Protein AF-A0A7R9Q776-F1 (afdb_monomer)

pLDDT: mean 81.78, std 15.98, range [31.42, 98.19]

Foldseek 3Di:
DDDDDDDDDDDPDDPPPDDPPDVVVVVLVVLLVVLQVDQLVVLVVCCVVDVSSVVNSLQPQEEEEDDCDDDDDSDNPPNDPDDPLVCLQVNLCRYQYYAADFLVNLVSNVSNQNHAYYHYAEVCSVQVPPLVPLLQHQHQEYEYNEYDDPDLPSVQSNLNSHLNHQYYYDEYEDPDLVSLLSNLVSLLSNLNHAEYHYAYEDADDQPSLQVSLLSNLQRNQNHAYYEYAYHYPDQEDAQSSVLSVLSNQNHAEYHYHYEHAYDLCNNVSLLNNQNHQYYHYHHAADDLVNLVCVCNSHLNHAYYEYEYAEDDLSNLVSVLNNQRHAEYEYHHPYPYPDDPVSVVVSCVSNVNHNYYHYDDPDDGDDD

Mean predicted aligned error: 9.52 Å

InterPro domains:
  IPR032675 Leucine-rich repeat domain superfamily [G3DSA:3.80.10.10] (23-367)
  IPR036047 F-box-like domain superfamily [SSF81383] (9-76)

Solvent-accessible surface area (backbone atoms only — not comparable to full-atom values): 19448 Å² total; per-residue (Å²): 140,84,85,81,83,80,81,80,91,79,78,89,75,72,82,80,79,70,61,93,85,36,70,70,51,55,50,52,56,50,46,51,56,58,46,69,78,43,55,61,68,58,39,57,67,38,40,80,76,35,73,65,45,29,51,52,56,64,73,64,46,44,49,46,36,58,57,100,79,81,100,81,67,100,60,50,65,50,76,64,94,58,68,67,53,59,52,30,60,76,42,9,70,45,29,26,26,42,33,58,47,58,52,93,48,58,80,29,59,77,38,27,80,49,35,26,29,44,23,27,44,38,56,61,50,51,52,80,83,40,48,80,57,62,25,68,32,69,27,34,30,40,36,32,66,44,32,81,76,88,67,61,70,62,54,54,51,38,46,72,34,27,56,64,24,28,30,44,33,41,29,34,60,50,87,49,71,67,54,54,51,52,53,30,57,50,53,27,68,24,49,56,23,30,31,44,33,45,33,40,37,41,81,76,76,53,65,70,58,12,54,40,47,27,48,31,23,66,43,21,65,50,29,30,33,42,33,42,35,47,40,62,80,54,76,60,48,82,29,63,43,38,51,23,50,52,48,34,59,56,24,30,32,41,35,42,34,36,73,34,44,54,53,64,70,28,61,58,29,58,47,60,27,50,53,25,30,34,42,35,42,36,34,44,46,58,54,43,72,58,34,60,63,36,33,80,24,30,49,50,27,30,33,41,36,42,32,28,44,49,71,48,71,63,32,44,62,32,56,27,53,32,78,41,31,30,32,42,36,44,35,32,86,41,89,56,90,66,52,74,66,57,52,50,55,31,50,75,57,23,84,61,51,78,41,73,45,58,43,50,88,84,62,86,76,85,135

Secondary structure (DSSP, 8-state):
------------PPP----TT-HHHHHHHHHHHHHHTS-HHHHHHGGGT-HHHHHHHHHS--EEE--SS----SS-----SS-HHHHHHHHTTT--EEEEE-GGGGGGGGG-TT--EEEES-HHHHHHHHHHHHTT---SEEEEEEE----SHHHHHHHHH-TT-SEEEEEEE---HHHHHHHHHHHHH-TT--EEEEEEEESS-SHHHHHHHHHHHHH-TT--EEEEEEEESSSEE-SHHHHGGGG-TT--EEEEEE-SEEPTTTTGGGGG-TT--EEEEEES---GGGSTTHHHH-TT--EEEEEES---HHHHHHHTT-TT--EEEEEESS-----HHHHHHHHHH-TT--EEEEE-TT-----

Structure (mmCIF, N/CA/C/O backbone):
data_AF-A0A7R9Q776-F1
#
_entry.id   AF-A0A7R9Q776-F1
#
loop_
_atom_site.group_PDB
_atom_site.id
_atom_site.type_symbol
_atom_site.label_atom_id
_atom_site.label_alt_id
_atom_site.label_comp_id
_atom_site.label_asym_id
_atom_site.label_entity_id
_atom_site.label_seq_id
_atom_site.pdbx_PDB_ins_code
_atom_site.Cartn_x
_atom_site.Cartn_y
_atom_site.Cartn_z
_atom_site.occupancy
_atom_site.B_iso_or_equiv
_atom_site.auth_seq_id
_atom_site.auth_comp_id
_atom_site.auth_asym_id
_atom_site.auth_atom_id
_atom_site.pdbx_PDB_model_num
ATOM 1 N N . MET A 1 1 ? -51.718 -1.021 56.579 1.00 40.00 1 MET A N 1
ATOM 2 C CA . MET A 1 1 ? -50.485 -1.831 56.457 1.00 40.00 1 MET A CA 1
ATOM 3 C C . MET A 1 1 ? -50.337 -2.275 55.006 1.00 40.00 1 MET A C 1
ATOM 5 O O . MET A 1 1 ? -51.073 -3.152 54.582 1.00 40.00 1 MET A O 1
ATOM 9 N N . ALA A 1 2 ? -49.463 -1.628 54.228 1.00 37.81 2 ALA A N 1
ATOM 10 C CA . ALA A 1 2 ? -49.213 -1.958 52.822 1.00 37.81 2 ALA A CA 1
ATOM 11 C C . ALA A 1 2 ? -47.838 -2.632 52.693 1.00 37.81 2 ALA A C 1
ATOM 13 O O . ALA A 1 2 ? -46.812 -2.024 52.998 1.00 37.81 2 ALA A O 1
ATOM 14 N N . GLN A 1 3 ? -47.821 -3.902 52.289 1.00 45.81 3 GLN A N 1
ATOM 15 C CA . GLN A 1 3 ? -46.605 -4.695 52.111 1.00 45.81 3 GLN A CA 1
ATOM 16 C C . GLN A 1 3 ? -45.953 -4.360 50.759 1.00 45.81 3 GLN A C 1
ATOM 18 O O . GLN A 1 3 ? -46.467 -4.703 49.696 1.00 45.81 3 GLN A O 1
ATOM 23 N N . GLN A 1 4 ? -44.805 -3.681 50.800 1.00 43.34 4 GLN A N 1
ATOM 24 C CA . GLN A 1 4 ? -43.944 -3.451 49.638 1.00 43.34 4 GLN A CA 1
ATOM 25 C C . GLN A 1 4 ? -43.249 -4.753 49.210 1.00 43.34 4 GLN A C 1
ATOM 27 O O . GLN A 1 4 ? -42.372 -5.261 49.911 1.00 43.34 4 GLN A O 1
ATOM 32 N N . MET A 1 5 ? -43.564 -5.253 48.013 1.00 40.41 5 MET A N 1
ATOM 33 C CA . MET A 1 5 ? -42.752 -6.271 47.339 1.00 40.41 5 MET A CA 1
ATOM 34 C C . MET A 1 5 ? -41.478 -5.639 46.760 1.00 40.41 5 MET A C 1
ATOM 36 O O . MET A 1 5 ? -41.488 -5.014 45.699 1.00 40.41 5 MET A O 1
ATOM 40 N N . LYS A 1 6 ? -40.346 -5.843 47.440 1.00 48.44 6 LYS A N 1
ATOM 41 C CA . LYS A 1 6 ? -39.006 -5.576 46.898 1.00 48.44 6 LYS A CA 1
ATOM 42 C C . LYS A 1 6 ? -38.651 -6.637 45.849 1.00 48.44 6 LYS A C 1
ATOM 44 O O . LYS A 1 6 ? -38.274 -7.755 46.192 1.00 48.44 6 LYS A O 1
ATOM 49 N N . ARG A 1 7 ? -38.713 -6.282 44.560 1.00 40.31 7 ARG A N 1
ATOM 50 C CA . ARG A 1 7 ? -38.125 -7.087 43.475 1.00 40.31 7 ARG A CA 1
ATOM 51 C C . ARG A 1 7 ? -36.595 -7.035 43.563 1.00 40.31 7 ARG A C 1
ATOM 53 O O . ARG A 1 7 ? -35.977 -6.038 43.197 1.00 40.31 7 ARG A O 1
ATOM 60 N N . LYS A 1 8 ? -35.982 -8.128 44.028 1.00 47.47 8 LYS A N 1
ATOM 61 C CA . LYS A 1 8 ? -34.540 -8.378 43.897 1.00 47.47 8 LYS A CA 1
ATOM 62 C C . LYS A 1 8 ? -34.199 -8.570 42.413 1.00 47.47 8 LYS A C 1
ATOM 64 O O . LYS A 1 8 ? -34.610 -9.554 41.808 1.00 47.47 8 LYS A O 1
ATOM 69 N N . LYS A 1 9 ? -33.440 -7.639 41.827 1.00 47.50 9 LYS A N 1
ATOM 70 C CA . LYS A 1 9 ? -32.737 -7.855 40.553 1.00 47.50 9 LYS A CA 1
ATOM 71 C C . LYS A 1 9 ? -31.481 -8.672 40.841 1.00 47.50 9 LYS A C 1
ATOM 73 O O . LYS A 1 9 ? -30.498 -8.128 41.336 1.00 47.50 9 LYS A O 1
ATOM 78 N N . THR A 1 10 ? -31.509 -9.960 40.527 1.00 54.59 10 THR A N 1
ATOM 79 C CA . THR A 1 10 ? -30.311 -10.804 40.517 1.00 54.59 10 THR A CA 1
ATOM 80 C C . THR A 1 10 ? -30.156 -11.529 39.191 1.00 54.59 10 THR A C 1
ATOM 82 O O . THR A 1 10 ? -31.120 -12.029 38.620 1.00 54.59 10 THR A O 1
ATOM 85 N N . SER A 1 11 ? -28.885 -11.641 38.812 1.00 43.47 11 SER A N 1
ATOM 86 C CA . SER A 1 11 ? -28.276 -12.481 37.780 1.00 43.47 11 SER A CA 1
ATOM 87 C C . SER A 1 11 ? -27.989 -11.789 36.442 1.00 43.47 11 SER A C 1
ATOM 89 O O . SER A 1 11 ? -28.850 -11.560 35.599 1.00 43.47 11 SER A O 1
ATOM 91 N N . LYS A 1 12 ? -26.697 -11.484 36.255 1.00 49.06 12 LYS A N 1
ATOM 92 C CA . LYS A 1 12 ? -26.063 -11.445 34.937 1.00 49.06 12 LYS A CA 1
ATOM 93 C C . LYS A 1 12 ? -26.234 -12.842 34.331 1.00 49.06 12 LYS A C 1
ATOM 95 O O . LYS A 1 12 ? -25.466 -13.744 34.654 1.00 49.06 12 LYS A O 1
ATOM 100 N N . GLN A 1 13 ? -27.270 -13.033 33.521 1.00 41.28 13 GLN A N 1
ATOM 101 C CA . GLN A 1 13 ? -27.355 -14.190 32.639 1.00 41.28 13 GLN A CA 1
ATOM 102 C C . GLN A 1 13 ? -26.239 -14.067 31.601 1.00 41.28 13 GLN A C 1
ATOM 104 O O . GLN A 1 13 ? -26.135 -13.065 30.894 1.00 41.28 13 GLN A O 1
ATOM 109 N N . TRP A 1 14 ? -25.375 -15.075 31.560 1.00 39.22 14 TRP A N 1
ATOM 110 C CA . TRP A 1 14 ? -24.420 -15.261 30.476 1.00 39.22 14 TRP A CA 1
ATOM 111 C C . TRP A 1 14 ? -25.186 -15.455 29.159 1.00 39.22 14 TRP A C 1
ATOM 113 O O . TRP A 1 14 ? -26.296 -15.995 29.191 1.00 39.22 14 TRP A O 1
ATOM 123 N N . PRO A 1 15 ? -24.639 -15.019 28.010 1.00 49.00 15 PRO A N 1
ATOM 124 C CA . PRO A 1 15 ? -25.305 -15.198 26.727 1.00 49.00 15 PRO A CA 1
ATOM 125 C C . PRO A 1 15 ? -25.554 -16.691 26.500 1.00 49.00 15 PRO A C 1
ATOM 127 O O . PRO A 1 15 ? -24.611 -17.482 26.473 1.00 49.00 15 PRO A O 1
ATOM 130 N N . GLN A 1 16 ? -26.826 -17.079 26.376 1.00 53.12 16 GLN A N 1
ATOM 131 C CA . GLN A 1 16 ? -27.200 -18.421 25.947 1.00 53.12 16 GLN A CA 1
ATOM 132 C C . GLN A 1 16 ? -26.576 -18.657 24.570 1.00 53.12 16 GLN A C 1
ATOM 134 O O . GLN A 1 16 ? -26.951 -18.026 23.583 1.00 53.12 16 GLN A O 1
ATOM 139 N N . ILE A 1 17 ? -25.576 -19.534 24.521 1.00 58.69 17 ILE A N 1
ATOM 140 C CA . ILE A 1 17 ? -25.005 -20.013 23.268 1.00 58.69 17 ILE A CA 1
ATOM 141 C C . ILE A 1 17 ? -26.034 -20.988 22.701 1.00 58.69 17 ILE A C 1
ATOM 143 O O . ILE A 1 17 ? -26.160 -22.112 23.184 1.00 58.69 17 ILE A O 1
ATOM 147 N N . TYR A 1 18 ? -26.820 -20.527 21.730 1.00 61.97 18 TYR A N 1
ATOM 148 C CA . TYR A 1 18 ? -27.792 -21.365 21.038 1.00 61.97 18 TYR A CA 1
ATOM 149 C C . TYR A 1 18 ? -27.096 -22.561 20.376 1.00 61.97 18 TYR A C 1
ATOM 151 O O . TYR A 1 18 ? -25.963 -22.451 19.891 1.00 61.97 18 TYR A O 1
ATOM 159 N N . ALA A 1 19 ? -27.782 -23.707 20.339 1.00 71.06 19 ALA A N 1
ATOM 160 C CA . ALA A 1 19 ? -27.306 -24.878 19.613 1.00 71.06 19 ALA A CA 1
ATOM 161 C C . ALA A 1 19 ? -27.016 -24.504 18.150 1.00 71.06 19 ALA A C 1
ATOM 163 O O . ALA A 1 19 ? -27.732 -23.693 17.551 1.00 71.06 19 ALA A O 1
ATOM 164 N N . LYS A 1 20 ? -25.951 -25.089 17.587 1.00 60.50 20 LYS A N 1
ATOM 165 C CA . LYS A 1 20 ? -25.447 -24.761 16.243 1.00 60.50 20 LYS A CA 1
ATOM 166 C C . LYS A 1 20 ? -26.523 -24.889 15.155 1.00 60.50 20 LYS A C 1
ATOM 168 O O . LYS A 1 20 ? -26.472 -24.126 14.200 1.00 60.50 20 LYS A O 1
ATOM 173 N N . ASP A 1 21 ? -27.508 -25.755 15.387 1.00 66.00 21 ASP A N 1
ATOM 174 C CA . ASP A 1 21 ? -28.583 -26.105 14.452 1.00 66.00 21 ASP A CA 1
ATOM 175 C C . ASP A 1 21 ? -29.954 -25.532 14.861 1.00 66.00 21 ASP A C 1
ATOM 177 O O . ASP A 1 21 ? -30.997 -25.976 14.386 1.00 66.00 21 ASP A O 1
ATOM 181 N N . SER A 1 22 ? -29.987 -24.559 15.776 1.00 72.31 22 SER A N 1
ATOM 182 C CA . SER A 1 22 ? -31.241 -23.898 16.149 1.00 72.31 22 SER A CA 1
ATOM 183 C C . SER A 1 22 ? -31.735 -22.966 15.037 1.00 72.31 22 SER A C 1
ATOM 185 O O . SER A 1 22 ? -30.960 -22.217 14.438 1.00 72.31 22 SER A O 1
ATOM 187 N N . LEU A 1 23 ? -33.051 -22.963 14.806 1.00 70.06 23 LEU A N 1
ATOM 188 C CA . LEU A 1 23 ? -33.718 -22.034 13.884 1.00 70.06 23 LEU A CA 1
ATOM 189 C C . LEU A 1 23 ? -33.439 -20.558 14.227 1.00 70.06 23 LEU A C 1
ATOM 191 O O . LEU A 1 23 ? -33.408 -19.715 13.333 1.00 70.06 23 LEU A O 1
ATOM 195 N N . ASP A 1 24 ? -33.154 -20.252 15.495 1.00 69.00 24 ASP A N 1
ATOM 196 C CA . ASP A 1 24 ? -32.772 -18.908 15.939 1.00 69.00 24 ASP A CA 1
ATOM 197 C C . ASP A 1 24 ? -31.451 -18.432 15.312 1.00 69.00 24 ASP A C 1
ATOM 199 O O . ASP A 1 24 ? -31.320 -17.258 14.960 1.00 69.00 24 ASP A O 1
ATOM 203 N N . ARG A 1 25 ? -30.486 -19.340 15.097 1.00 70.19 25 ARG A N 1
ATOM 204 C CA . ARG A 1 25 ? -29.218 -19.018 14.425 1.00 70.19 25 ARG A CA 1
ATOM 205 C C . ARG A 1 25 ? -29.405 -18.797 12.927 1.00 70.19 25 ARG A C 1
ATOM 207 O O . ARG A 1 25 ? -28.809 -17.879 12.373 1.00 70.19 25 ARG A O 1
ATOM 214 N N . PHE A 1 26 ? -30.273 -19.589 12.295 1.00 78.88 26 PHE A N 1
ATOM 215 C CA . PHE A 1 26 ? -30.666 -19.368 10.902 1.00 78.88 26 PHE A CA 1
ATOM 216 C C . PHE A 1 26 ? -31.284 -17.975 10.719 1.00 78.88 26 PHE A C 1
ATOM 218 O O . PHE A 1 26 ? -30.961 -17.280 9.758 1.00 78.88 26 PHE A O 1
ATOM 225 N N . GLY A 1 27 ? -32.107 -17.537 11.679 1.00 83.88 27 GLY A N 1
ATOM 226 C CA . GLY A 1 27 ? -32.642 -16.178 11.720 1.00 83.88 27 GLY A CA 1
ATOM 227 C C . GLY A 1 27 ? -31.544 -15.114 11.759 1.00 83.88 27 GLY A C 1
ATOM 228 O O . GLY A 1 27 ? -31.587 -14.177 10.969 1.00 83.88 27 GLY A O 1
ATOM 229 N N . ASP A 1 28 ? -30.534 -15.270 12.616 1.00 83.62 28 ASP A N 1
ATOM 230 C CA . ASP A 1 28 ? -29.418 -14.321 12.718 1.00 83.62 28 ASP A CA 1
ATOM 231 C C . ASP A 1 28 ? -28.560 -14.246 11.449 1.00 83.62 28 ASP A C 1
ATOM 233 O O . ASP A 1 28 ? -28.230 -13.141 11.009 1.00 83.62 28 ASP A O 1
ATOM 237 N N . ASP A 1 29 ? -28.222 -15.391 10.854 1.00 84.38 29 ASP A N 1
ATOM 238 C CA . ASP A 1 29 ? -27.414 -15.454 9.632 1.00 84.38 29 ASP A CA 1
ATOM 239 C C . ASP A 1 29 ? -28.192 -14.882 8.431 1.00 84.38 29 ASP A C 1
ATOM 241 O O . ASP A 1 29 ? -27.644 -14.123 7.628 1.00 84.38 29 ASP A O 1
ATOM 245 N N . LEU A 1 30 ? -29.498 -15.166 8.340 1.00 88.62 30 LEU A N 1
ATOM 246 C CA . LEU A 1 30 ? -30.371 -14.590 7.317 1.00 88.62 30 LEU A CA 1
ATOM 247 C C . LEU A 1 30 ? -30.559 -13.079 7.514 1.00 88.62 30 LEU A C 1
ATOM 249 O O . LEU A 1 30 ? -30.497 -12.334 6.540 1.00 88.62 30 LEU A O 1
ATOM 253 N N . CYS A 1 31 ? -30.750 -12.606 8.751 1.00 90.31 31 CYS A N 1
ATOM 254 C CA . CYS A 1 31 ? -30.823 -11.173 9.056 1.00 90.31 31 CYS A CA 1
ATOM 255 C C . CYS A 1 31 ? -29.542 -10.455 8.622 1.00 90.31 31 CYS A C 1
ATOM 257 O O . CYS A 1 31 ? -29.607 -9.399 7.999 1.00 90.31 31 CYS A O 1
ATOM 259 N N . GLU A 1 32 ? -28.379 -11.027 8.933 1.00 87.06 32 GLU A N 1
ATOM 260 C CA . GLU A 1 32 ? -27.081 -10.471 8.552 1.00 87.06 32 GLU A CA 1
ATOM 261 C C . GLU A 1 32 ? -26.912 -10.418 7.029 1.00 87.06 32 GLU A C 1
ATOM 263 O O . GLU A 1 32 ? -26.528 -9.377 6.490 1.00 87.06 32 GLU A O 1
ATOM 268 N N . LEU A 1 33 ? -27.288 -11.493 6.328 1.00 86.88 33 LEU A N 1
ATOM 269 C CA . LEU A 1 33 ? -27.286 -11.541 4.869 1.00 86.88 33 LEU A CA 1
ATOM 270 C C . LEU A 1 33 ? -28.218 -10.480 4.267 1.00 86.88 33 LEU A C 1
ATOM 272 O O . LEU A 1 33 ? -27.790 -9.728 3.396 1.00 86.88 33 LEU A O 1
ATOM 276 N N . LEU A 1 34 ? -29.458 -10.367 4.749 1.00 90.06 34 LEU A N 1
ATOM 277 C CA . LEU A 1 34 ? -30.429 -9.382 4.260 1.00 90.06 34 LEU A CA 1
ATOM 278 C C . LEU A 1 34 ? -29.944 -7.945 4.486 1.00 90.06 34 LEU A C 1
ATOM 280 O O . LEU A 1 34 ? -29.965 -7.132 3.563 1.00 90.06 34 LEU A O 1
ATOM 284 N N . LEU A 1 35 ? -29.449 -7.642 5.689 1.00 85.62 35 LEU A N 1
ATOM 285 C CA . LEU A 1 35 ? -28.905 -6.325 6.024 1.00 85.62 35 LEU A CA 1
ATOM 286 C C . LEU A 1 35 ? -27.661 -5.988 5.186 1.00 85.62 35 LEU A C 1
ATOM 288 O O . LEU A 1 35 ? -27.433 -4.815 4.897 1.00 85.62 35 LEU A O 1
ATOM 292 N N . SER A 1 36 ? -26.874 -6.982 4.756 1.00 80.88 36 SER A N 1
ATOM 293 C CA . SER A 1 36 ? -25.669 -6.758 3.941 1.00 80.88 36 SER A CA 1
ATOM 294 C C . SER A 1 36 ? -25.948 -6.144 2.561 1.00 80.88 36 SER A C 1
ATOM 296 O O . SER A 1 36 ? -25.068 -5.488 2.003 1.00 80.88 36 SER A O 1
ATOM 298 N N . TYR A 1 37 ? -27.171 -6.296 2.038 1.00 83.12 37 TYR A N 1
ATOM 299 C CA . TYR A 1 37 ? -27.600 -5.705 0.764 1.00 83.12 37 TYR A CA 1
ATOM 300 C C . TYR A 1 37 ? -28.123 -4.270 0.896 1.00 83.12 37 TYR A C 1
ATOM 302 O O . TYR A 1 37 ? -28.338 -3.602 -0.115 1.00 83.12 37 TYR A O 1
ATOM 310 N N . LEU A 1 38 ? -28.339 -3.788 2.121 1.00 81.06 38 LEU A N 1
ATOM 311 C CA . LEU A 1 38 ? -28.942 -2.487 2.385 1.00 81.06 38 LEU A CA 1
ATOM 312 C C . LEU A 1 38 ? -27.882 -1.418 2.680 1.00 81.06 38 LEU A C 1
ATOM 314 O O . LEU A 1 38 ? -26.848 -1.666 3.321 1.00 81.06 38 LEU A O 1
ATOM 318 N N . THR A 1 39 ? -28.174 -0.180 2.269 1.00 75.75 39 THR A N 1
ATOM 319 C CA . THR A 1 39 ? -27.397 0.983 2.715 1.00 75.75 39 THR A CA 1
ATOM 320 C C . THR A 1 39 ? -27.460 1.087 4.240 1.00 75.75 39 THR A C 1
ATOM 322 O O . THR A 1 39 ? -28.348 0.523 4.878 1.00 75.75 39 THR A O 1
ATOM 325 N N . PHE A 1 40 ? -26.508 1.777 4.870 1.00 73.75 40 PHE A N 1
ATOM 326 C CA . PHE A 1 40 ? -26.559 1.931 6.326 1.00 73.75 40 PHE A CA 1
ATOM 327 C C . PHE A 1 40 ? -27.829 2.660 6.792 1.00 73.75 40 PHE A C 1
ATOM 329 O O . PHE A 1 40 ? -28.415 2.266 7.795 1.00 73.75 40 PHE A O 1
ATOM 336 N N . GLU A 1 41 ? -28.281 3.670 6.043 1.00 76.75 41 GLU A N 1
ATOM 337 C CA . GLU A 1 41 ? -29.525 4.381 6.346 1.00 76.75 41 GLU A CA 1
ATOM 338 C C . GLU A 1 41 ? -30.731 3.434 6.293 1.00 76.75 41 GLU A C 1
ATOM 340 O O . GLU A 1 41 ? -31.533 3.407 7.226 1.00 76.75 41 GLU A O 1
ATOM 345 N N . ASP A 1 42 ? -30.823 2.596 5.257 1.00 83.25 42 ASP A N 1
ATOM 346 C CA . ASP A 1 42 ? -31.911 1.623 5.129 1.00 83.25 42 ASP A CA 1
ATOM 347 C C . ASP A 1 42 ? -31.835 0.531 6.197 1.00 83.25 42 ASP A C 1
ATOM 349 O O . ASP A 1 42 ? -32.852 0.191 6.798 1.00 83.25 42 ASP A O 1
ATOM 353 N N . ARG A 1 43 ? -30.630 0.035 6.512 1.00 84.94 43 ARG A N 1
ATOM 354 C CA . ARG A 1 43 ? -30.419 -0.878 7.644 1.00 84.94 43 ARG A CA 1
ATOM 355 C C . ARG A 1 43 ? -30.940 -0.260 8.929 1.00 84.94 43 ARG A C 1
ATOM 357 O O . ARG A 1 43 ? -31.690 -0.915 9.640 1.00 84.94 43 ARG A O 1
ATOM 364 N N . PHE A 1 44 ? -30.579 0.990 9.206 1.00 82.62 44 PHE A N 1
ATOM 365 C CA . PHE A 1 44 ? -31.001 1.685 10.414 1.00 82.62 44 PHE A CA 1
ATOM 366 C C . PHE A 1 44 ? -32.520 1.857 10.474 1.00 82.62 44 PHE A C 1
ATOM 368 O O . PHE A 1 44 ? -33.113 1.609 11.516 1.00 82.62 44 PHE A O 1
ATOM 375 N N . ARG A 1 45 ? -33.184 2.161 9.352 1.00 85.69 45 ARG A N 1
ATOM 376 C CA . ARG A 1 45 ? -34.657 2.171 9.287 1.00 85.69 45 ARG A CA 1
ATOM 377 C C . ARG A 1 45 ? -35.264 0.821 9.662 1.00 85.69 45 ARG A C 1
ATOM 379 O O . ARG A 1 45 ? -36.354 0.785 10.222 1.00 85.69 45 ARG A O 1
ATOM 386 N N . CYS A 1 46 ? -34.563 -0.284 9.409 1.00 89.62 46 CYS A N 1
ATOM 387 C CA . CYS A 1 46 ? -35.010 -1.605 9.828 1.00 89.62 46 CYS A CA 1
ATOM 388 C C . CYS A 1 46 ? -34.789 -1.908 11.323 1.00 89.62 46 CYS A C 1
ATOM 390 O O . CYS A 1 46 ? -35.169 -2.991 11.773 1.00 89.62 46 CYS A O 1
ATOM 392 N N . GLU A 1 47 ? -34.233 -0.992 12.127 1.00 86.38 47 GLU A N 1
ATOM 393 C CA . GLU A 1 47 ? -34.071 -1.211 13.573 1.00 86.38 47 GLU A CA 1
ATOM 394 C C . GLU A 1 47 ? -35.409 -1.444 14.291 1.00 86.38 47 GLU A C 1
ATOM 396 O O . GLU A 1 47 ? -35.463 -2.123 15.319 1.00 86.38 47 GLU A O 1
ATOM 401 N N . CYS A 1 48 ? -36.495 -0.894 13.742 1.00 87.88 48 CYS A N 1
ATOM 402 C CA . CYS A 1 48 ? -37.842 -1.034 14.280 1.00 87.88 48 CYS A CA 1
ATOM 403 C C . CYS A 1 48 ? -38.549 -2.314 13.809 1.00 87.88 48 CYS A C 1
ATOM 405 O O . CYS A 1 48 ? -39.573 -2.678 14.383 1.00 87.88 48 CYS A O 1
ATOM 407 N N . VAL A 1 49 ? -38.004 -3.015 12.805 1.00 88.75 49 VAL A N 1
ATOM 408 C CA . VAL A 1 49 ? -38.629 -4.203 12.199 1.00 88.75 49 VAL A CA 1
ATOM 409 C C . VAL A 1 49 ? -38.565 -5.396 13.146 1.00 88.75 49 VAL A C 1
ATOM 411 O O . VAL A 1 49 ? -39.551 -6.108 13.321 1.00 88.75 49 VAL A O 1
ATOM 414 N N . SER A 1 50 ? -37.416 -5.632 13.785 1.00 89.62 50 SER A N 1
ATOM 415 C CA . SER A 1 50 ? -37.281 -6.705 14.772 1.00 89.62 50 SER A CA 1
ATOM 416 C C . SER A 1 50 ? -36.113 -6.474 15.732 1.00 89.62 50 SER A C 1
ATOM 418 O O . SER A 1 50 ? -35.143 -5.780 15.425 1.00 89.62 50 SER A O 1
ATOM 420 N N . LYS A 1 51 ? -36.162 -7.125 16.904 1.00 85.88 51 LYS A N 1
ATOM 421 C CA . LYS A 1 51 ? -35.045 -7.120 17.868 1.00 85.88 51 LYS A CA 1
ATOM 422 C C . LYS A 1 51 ? -33.768 -7.732 17.281 1.00 85.88 51 LYS A C 1
ATOM 424 O O . LYS A 1 51 ? -32.680 -7.294 17.644 1.00 85.88 51 LYS A O 1
ATOM 429 N N . GLN A 1 52 ? -33.902 -8.726 16.400 1.00 87.31 52 GLN A N 1
ATOM 430 C CA . GLN A 1 52 ? -32.776 -9.372 15.720 1.00 87.31 52 GLN A CA 1
ATOM 431 C C . GLN A 1 52 ? -32.102 -8.402 14.748 1.00 87.31 52 GLN A C 1
ATOM 433 O O . GLN A 1 52 ? -30.889 -8.226 14.824 1.00 87.31 52 GLN A O 1
ATOM 438 N N . PHE A 1 53 ? -32.887 -7.700 13.922 1.00 88.19 53 PHE A N 1
ATOM 439 C CA . PHE A 1 53 ? -32.375 -6.670 13.018 1.00 88.19 53 PHE A CA 1
ATOM 440 C C . PHE A 1 53 ? -31.684 -5.570 13.809 1.00 88.19 53 PHE A C 1
ATOM 442 O O . PHE A 1 53 ? -30.520 -5.283 13.547 1.00 88.19 53 PHE A O 1
ATOM 449 N N . ARG A 1 54 ? -32.348 -5.038 14.845 1.00 84.50 54 ARG A N 1
ATOM 450 C CA . ARG A 1 54 ? -31.755 -4.056 15.756 1.00 84.50 54 ARG A CA 1
ATOM 451 C C . ARG A 1 54 ? -30.401 -4.538 16.274 1.00 84.50 54 ARG A C 1
ATOM 453 O O . ARG A 1 54 ? -29.391 -3.886 16.044 1.00 84.50 54 ARG A O 1
ATOM 460 N N . ARG A 1 55 ? -30.351 -5.712 16.908 1.00 85.38 55 ARG A N 1
ATOM 461 C CA . ARG A 1 55 ? -29.106 -6.292 17.431 1.00 85.38 55 ARG A CA 1
ATOM 462 C C . ARG A 1 55 ? -28.014 -6.373 16.356 1.00 85.38 55 ARG A C 1
ATOM 464 O O . ARG A 1 55 ? -26.917 -5.882 16.592 1.00 85.38 55 ARG A O 1
ATOM 471 N N . LYS A 1 56 ? -28.321 -6.910 15.172 1.00 86.44 56 LYS A N 1
ATOM 472 C CA . LYS A 1 56 ? -27.358 -7.062 14.069 1.00 86.44 56 LYS A CA 1
ATOM 473 C C . LYS A 1 56 ? -26.862 -5.729 13.506 1.00 86.44 56 LYS A C 1
ATOM 475 O O . LYS A 1 56 ? -25.677 -5.602 13.202 1.00 86.44 56 LYS A O 1
ATOM 480 N N . ILE A 1 57 ? -27.725 -4.719 13.406 1.00 83.38 57 ILE A N 1
ATOM 481 C CA . ILE A 1 57 ? -27.339 -3.365 12.982 1.00 83.38 57 ILE A CA 1
ATOM 482 C C . ILE A 1 57 ? -26.305 -2.793 13.956 1.00 83.38 57 ILE A C 1
ATOM 484 O O . ILE A 1 57 ? -25.241 -2.361 13.525 1.00 83.38 57 ILE A O 1
ATOM 488 N N . PHE A 1 58 ? -26.572 -2.856 15.263 1.00 78.62 58 PHE A N 1
ATOM 489 C CA . PHE A 1 58 ? -25.678 -2.299 16.283 1.00 78.62 58 PHE A CA 1
ATOM 490 C C . PHE A 1 58 ? -24.434 -3.171 16.558 1.00 78.62 58 PHE A C 1
ATOM 492 O O . PHE A 1 58 ? -23.412 -2.653 16.986 1.00 78.62 58 PHE A O 1
ATOM 499 N N . GLU A 1 59 ? -24.446 -4.473 16.272 1.00 79.50 59 GLU A N 1
ATOM 500 C CA . GLU A 1 59 ? -23.245 -5.322 16.374 1.00 79.50 59 GLU A CA 1
ATOM 501 C C . GLU A 1 59 ? -22.267 -5.134 15.199 1.00 79.50 59 GLU A C 1
ATOM 503 O O . GLU A 1 59 ? -21.077 -5.418 15.342 1.00 79.50 59 GLU A O 1
ATOM 508 N N . SER A 1 60 ? -22.749 -4.643 14.050 1.00 69.06 60 SER A N 1
ATOM 509 C CA . SER A 1 60 ? -21.986 -4.570 12.793 1.00 69.06 60 SER A CA 1
ATOM 510 C C . SER A 1 60 ? -21.433 -3.183 12.442 1.00 69.06 60 SER A C 1
ATOM 512 O O . SER A 1 60 ? -20.775 -3.037 11.407 1.00 69.06 60 SER A O 1
ATOM 514 N N . VAL A 1 61 ? -21.644 -2.155 13.276 1.00 63.62 61 VAL A N 1
ATOM 515 C CA . VAL A 1 61 ? -21.060 -0.824 13.031 1.00 63.62 61 VAL A CA 1
ATOM 516 C C . VAL A 1 61 ? -19.579 -0.839 13.393 1.00 63.62 61 VAL A C 1
ATOM 518 O O . VAL A 1 61 ? -19.216 -0.748 14.560 1.00 63.62 61 VAL A O 1
ATOM 521 N N . VAL A 1 62 ? -18.723 -0.973 12.379 1.00 66.19 62 VAL A N 1
ATOM 522 C CA . VAL A 1 62 ? -17.272 -1.144 12.565 1.00 66.19 62 VAL A CA 1
ATOM 523 C C . VAL A 1 62 ? -16.491 0.100 12.131 1.00 66.19 62 VAL A C 1
ATOM 525 O O . VAL A 1 62 ? -15.621 0.542 12.879 1.00 66.19 62 VAL A O 1
ATOM 528 N N . ASP A 1 63 ? -16.832 0.716 10.998 1.00 71.62 63 ASP A N 1
ATOM 529 C CA . ASP A 1 63 ? -16.128 1.878 10.432 1.00 71.62 63 ASP A CA 1
ATOM 530 C C . ASP A 1 63 ? -17.143 2.962 10.024 1.00 71.62 63 ASP A C 1
ATOM 532 O O . ASP A 1 63 ? -18.127 2.643 9.363 1.00 71.62 63 ASP A O 1
ATOM 536 N N . ILE A 1 64 ? -16.892 4.228 10.372 1.00 72.06 64 ILE A N 1
ATOM 537 C CA . ILE A 1 64 ? -17.653 5.402 9.916 1.00 72.06 64 ILE A CA 1
ATOM 538 C C . ILE A 1 64 ? -16.765 6.236 8.991 1.00 72.06 64 ILE A C 1
ATOM 540 O O . ILE A 1 64 ? -15.661 6.639 9.366 1.00 72.06 64 ILE A O 1
ATOM 544 N N . THR A 1 65 ? -17.256 6.538 7.792 1.00 71.69 65 THR A N 1
ATOM 545 C CA . THR A 1 65 ? -16.564 7.405 6.836 1.00 71.69 65 THR A CA 1
ATOM 546 C C . THR A 1 65 ? -17.379 8.666 6.579 1.00 71.69 65 THR A C 1
ATOM 548 O O . THR A 1 65 ? -18.506 8.591 6.098 1.00 71.69 65 THR A O 1
ATOM 551 N N . PHE A 1 66 ? -16.796 9.831 6.874 1.00 66.44 66 PHE A N 1
ATOM 552 C CA . PHE A 1 66 ? -17.374 11.125 6.525 1.00 66.44 66 PHE A CA 1
ATOM 553 C C . PHE A 1 66 ? -16.847 11.526 5.146 1.00 66.44 66 PHE A C 1
ATOM 555 O O . PHE A 1 66 ? -15.658 11.775 4.979 1.00 66.44 66 PHE A O 1
ATOM 562 N N . ARG A 1 67 ? -17.693 11.531 4.116 1.00 64.69 67 ARG A N 1
ATOM 563 C CA . ARG A 1 67 ? -17.314 12.031 2.787 1.00 64.69 67 ARG A CA 1
ATOM 564 C C . ARG A 1 67 ? -18.354 13.005 2.298 1.00 64.69 67 ARG A C 1
ATOM 566 O O . ARG A 1 67 ? -19.534 12.684 2.294 1.00 64.69 67 ARG A O 1
ATOM 573 N N . ASP A 1 68 ? -17.888 14.135 1.785 1.00 52.34 68 ASP A N 1
ATOM 574 C CA . ASP A 1 68 ? -18.783 15.200 1.357 1.00 52.34 68 ASP A CA 1
ATOM 575 C C . ASP A 1 68 ? -19.518 14.905 0.027 1.00 52.34 68 ASP A C 1
ATOM 577 O O . ASP A 1 68 ? -20.411 15.675 -0.277 1.00 52.34 68 ASP A O 1
ATOM 581 N N . ASN A 1 69 ? -19.224 13.831 -0.748 1.00 47.03 69 ASN A N 1
ATOM 582 C CA . ASN A 1 69 ? -19.999 13.370 -1.941 1.00 47.03 69 ASN A CA 1
ATOM 583 C C . ASN A 1 69 ? -19.387 12.112 -2.642 1.00 47.03 69 ASN A C 1
ATOM 585 O O . ASN A 1 69 ? -18.421 12.272 -3.382 1.00 47.03 69 ASN A O 1
ATOM 589 N N . CYS A 1 70 ? -19.910 10.874 -2.512 1.00 39.91 70 CYS A N 1
ATOM 590 C CA . CYS A 1 70 ? -19.389 9.667 -3.228 1.00 39.91 70 CYS A CA 1
ATOM 591 C C . CYS A 1 70 ? -20.345 8.440 -3.258 1.00 39.91 70 CYS A C 1
ATOM 593 O O . CYS A 1 70 ? -20.429 7.702 -2.287 1.00 39.91 70 CYS A O 1
ATOM 595 N N . GLN A 1 71 ? -20.998 8.129 -4.380 1.00 34.97 71 GLN A N 1
ATOM 596 C CA . GLN A 1 71 ? -22.131 7.182 -4.433 1.00 34.97 71 GLN A CA 1
ATOM 597 C C . GLN A 1 71 ? -21.870 5.664 -4.275 1.00 34.97 71 GLN A C 1
ATOM 599 O O . GLN A 1 71 ? -22.851 4.933 -4.193 1.00 34.97 71 GLN A O 1
ATOM 604 N N . HIS A 1 72 ? -20.647 5.126 -4.196 1.00 33.56 72 HIS A N 1
ATOM 605 C CA . HIS A 1 72 ? -20.476 3.658 -4.200 1.00 33.56 72 HIS A CA 1
ATOM 606 C C . HIS A 1 72 ? -19.230 3.162 -3.448 1.00 33.56 72 HIS A C 1
ATOM 608 O O . HIS A 1 72 ? -18.124 3.448 -3.899 1.00 33.56 72 HIS A O 1
ATOM 614 N N . LEU A 1 73 ? -19.410 2.367 -2.373 1.00 32.28 73 LEU A N 1
ATOM 615 C CA . LEU A 1 73 ? -18.561 1.235 -1.926 1.00 32.28 73 LEU A CA 1
ATOM 616 C C . LEU A 1 73 ? -19.065 0.635 -0.590 1.00 32.28 73 LEU A C 1
ATOM 618 O O . LEU A 1 73 ? -19.596 1.337 0.258 1.00 32.28 73 LEU A O 1
ATOM 622 N N . CYS A 1 74 ? -18.863 -0.674 -0.386 1.00 31.42 74 CYS A N 1
ATOM 623 C CA . CYS A 1 74 ? -19.344 -1.485 0.753 1.00 31.42 74 CYS A CA 1
ATOM 624 C C . CYS A 1 74 ? -18.644 -1.238 2.113 1.00 31.42 74 CYS A C 1
ATOM 626 O O . CYS A 1 74 ? -18.443 -2.168 2.894 1.00 31.42 74 CYS A O 1
ATOM 628 N N . ARG A 1 75 ? -18.267 0.003 2.420 1.00 43.56 75 ARG A N 1
ATOM 629 C CA . ARG A 1 75 ? -18.080 0.466 3.804 1.00 43.56 75 ARG A CA 1
ATOM 630 C C . ARG A 1 75 ? -19.376 1.140 4.243 1.00 43.56 75 ARG A C 1
ATOM 632 O O . ARG A 1 75 ? -20.232 1.404 3.404 1.00 43.56 75 ARG A O 1
ATOM 639 N N . ILE A 1 76 ? -19.576 1.390 5.536 1.00 45.56 76 ILE A N 1
ATOM 640 C CA . ILE A 1 76 ? -20.648 2.302 5.958 1.00 45.56 76 ILE A CA 1
ATOM 641 C C . ILE A 1 76 ? -20.200 3.717 5.532 1.00 45.56 76 ILE A C 1
ATOM 643 O O . ILE A 1 76 ? -19.702 4.511 6.322 1.00 45.56 76 ILE A O 1
ATOM 647 N N . ASP A 1 77 ? -20.292 3.981 4.224 1.00 45.97 77 ASP A N 1
ATOM 648 C CA . ASP A 1 77 ? -20.225 5.299 3.604 1.00 45.97 77 ASP A CA 1
ATOM 649 C C . ASP A 1 77 ? -21.596 5.912 3.831 1.00 45.97 77 ASP A C 1
ATOM 651 O O . ASP A 1 77 ? -22.506 5.892 3.001 1.00 45.97 77 ASP A O 1
ATOM 655 N N . CYS A 1 78 ? -21.790 6.360 5.051 1.00 47.38 78 CYS A N 1
ATOM 656 C CA . CYS A 1 78 ? -22.963 7.104 5.393 1.00 47.38 78 CYS A CA 1
ATOM 657 C C . CYS A 1 78 ? -22.788 8.528 4.858 1.00 47.38 78 CYS A C 1
ATOM 659 O O . CYS A 1 78 ? -22.091 9.352 5.450 1.00 47.38 78 CYS A O 1
ATOM 661 N N . HIS A 1 79 ? -23.433 8.805 3.719 1.00 44.75 79 HIS A N 1
ATOM 662 C CA . HIS A 1 79 ? -23.691 10.165 3.235 1.00 44.75 79 HIS A CA 1
ATOM 663 C C . HIS A 1 79 ? -24.638 10.865 4.187 1.00 44.75 79 HIS A C 1
ATOM 665 O O . HIS A 1 79 ? -25.830 11.024 3.929 1.00 44.75 79 HIS A O 1
ATOM 671 N N . PHE A 1 80 ? -24.120 11.249 5.342 1.00 51.16 80 PHE A N 1
ATOM 672 C CA . PHE A 1 80 ? -24.917 11.947 6.319 1.00 51.16 80 PHE A CA 1
ATOM 673 C C . PHE A 1 80 ? -24.998 13.415 5.924 1.00 51.16 80 PHE A C 1
ATOM 675 O O . PHE A 1 80 ? -24.098 14.206 6.179 1.00 51.16 80 PHE A O 1
ATOM 682 N N . ARG A 1 81 ? -26.152 13.801 5.375 1.00 48.22 81 ARG A N 1
ATOM 683 C CA . ARG A 1 81 ? -26.590 15.206 5.344 1.00 48.22 81 ARG A CA 1
ATOM 684 C C . ARG A 1 81 ? -26.889 15.762 6.752 1.00 48.22 81 ARG A C 1
ATOM 686 O O . ARG A 1 81 ? -27.318 16.904 6.871 1.00 48.22 81 ARG A O 1
ATOM 693 N N . SER A 1 82 ? -26.703 14.976 7.819 1.00 59.66 82 SER A N 1
ATOM 694 C CA . SER A 1 82 ? -27.057 15.314 9.200 1.00 59.66 82 SER A CA 1
ATOM 695 C C . SER A 1 82 ? -25.898 15.111 10.194 1.00 59.66 82 SER A C 1
ATOM 697 O O . SER A 1 82 ? -24.981 14.327 9.982 1.00 59.66 82 SER A O 1
ATOM 699 N N . ASN A 1 83 ? -25.960 15.887 11.278 1.00 73.12 83 ASN A N 1
ATOM 700 C CA . ASN A 1 83 ? -24.955 16.135 12.319 1.00 73.12 83 ASN A CA 1
ATOM 701 C C . ASN A 1 83 ? -24.062 14.919 12.726 1.00 73.12 83 ASN A C 1
ATOM 703 O O . ASN A 1 83 ? -24.525 14.069 13.498 1.00 73.12 83 ASN A O 1
ATOM 707 N N . PRO A 1 84 ? -22.773 14.871 12.314 1.00 73.00 84 PRO A N 1
ATOM 708 C CA . PRO A 1 84 ? -21.795 13.826 12.670 1.00 73.00 84 PRO A CA 1
ATOM 709 C C . PRO A 1 84 ? -21.689 13.552 14.172 1.00 73.00 84 PRO A C 1
ATOM 711 O O . PRO A 1 84 ? -21.529 12.406 14.601 1.00 73.00 84 PRO A O 1
ATOM 714 N N . LYS A 1 85 ? -21.832 14.605 14.988 1.00 79.38 85 LYS A N 1
ATOM 715 C CA . LYS A 1 85 ? -21.724 14.526 16.448 1.00 79.38 85 LYS A CA 1
ATOM 716 C C . LYS A 1 85 ? -22.771 13.598 17.043 1.00 79.38 85 LYS A C 1
ATOM 718 O O . LYS A 1 85 ? -22.448 12.817 17.932 1.00 79.38 85 LYS A O 1
ATOM 723 N N . LYS A 1 86 ? -24.008 13.652 16.535 1.00 81.38 86 LYS A N 1
ATOM 724 C CA . LYS A 1 86 ? -25.113 12.828 17.042 1.00 81.38 86 LYS A CA 1
ATOM 725 C C . LYS A 1 86 ? -24.809 11.342 16.853 1.00 81.38 86 LYS A C 1
ATOM 727 O O . LYS A 1 86 ? -24.962 10.563 17.785 1.00 81.38 86 LYS A O 1
ATOM 732 N N . TRP A 1 87 ? -24.305 10.969 15.680 1.00 76.69 87 TRP A N 1
ATOM 733 C CA . TRP A 1 87 ? -23.950 9.584 15.377 1.00 76.69 87 TRP A CA 1
ATOM 734 C C . TRP A 1 87 ? -22.782 9.094 16.220 1.00 76.69 87 TRP A C 1
ATOM 736 O O . TRP A 1 87 ? -22.838 8.004 16.773 1.00 76.69 87 TRP A O 1
ATOM 746 N N . ILE A 1 88 ? -21.735 9.897 16.380 1.00 81.94 88 ILE A N 1
ATOM 747 C CA . ILE A 1 88 ? -20.617 9.492 17.232 1.00 81.94 88 ILE A CA 1
ATOM 748 C C . ILE A 1 88 ? -21.060 9.371 18.703 1.00 81.94 88 ILE A C 1
ATOM 750 O O . ILE A 1 88 ? -20.607 8.469 19.399 1.00 81.94 88 ILE A O 1
ATOM 754 N N . GLN A 1 89 ? -21.969 10.221 19.185 1.00 83.62 89 GLN A N 1
ATOM 755 C CA . GLN A 1 89 ? -22.530 10.088 20.535 1.00 83.62 89 GLN A CA 1
ATOM 756 C C . GLN A 1 89 ? -23.365 8.810 20.694 1.00 83.62 89 GLN A C 1
ATOM 758 O O . GLN A 1 89 ? -23.253 8.123 21.706 1.00 83.62 89 GLN A O 1
ATOM 763 N N . GLU A 1 90 ? -24.177 8.476 19.692 1.00 82.44 90 GLU A N 1
ATOM 764 C CA . GLU A 1 90 ? -25.095 7.335 19.733 1.00 82.44 90 GLU A CA 1
ATOM 765 C C . GLU A 1 90 ? -24.380 5.991 19.506 1.00 82.44 90 GLU A C 1
ATOM 767 O O . GLU A 1 90 ? -24.674 5.002 20.176 1.00 82.44 90 GLU A O 1
ATOM 772 N N . PHE A 1 91 ? -23.386 5.964 18.616 1.00 82.12 91 PHE A N 1
ATOM 773 C CA . PHE A 1 91 ? -22.696 4.745 18.182 1.00 82.12 91 PHE A CA 1
ATOM 774 C C . PHE A 1 91 ? -21.257 4.647 18.652 1.00 82.12 91 PHE A C 1
ATOM 776 O O . PHE A 1 91 ? -20.648 3.598 18.460 1.00 82.12 91 PHE A O 1
ATOM 783 N N . GLY A 1 92 ? -20.700 5.692 19.265 1.00 84.50 92 GLY A N 1
ATOM 784 C CA . GLY A 1 92 ? -19.300 5.766 19.684 1.00 84.50 92 GLY A CA 1
ATOM 785 C C . GLY A 1 92 ? -18.763 4.470 20.294 1.00 84.50 92 GLY A C 1
ATOM 786 O O . GLY A 1 92 ? -17.734 3.987 19.821 1.00 84.50 92 GLY A O 1
ATOM 787 N N . PRO A 1 93 ? -19.481 3.827 21.238 1.00 85.56 93 PRO A N 1
ATOM 788 C CA . PRO A 1 93 ? -19.089 2.544 21.816 1.00 85.56 93 PRO A CA 1
ATOM 789 C C . PRO A 1 93 ? -18.761 1.412 20.838 1.00 85.56 93 PRO A C 1
ATOM 791 O O . PRO A 1 93 ? -18.035 0.485 21.189 1.00 85.56 93 PRO A O 1
ATOM 794 N N . LEU A 1 94 ? -19.318 1.455 19.634 1.00 81.31 94 LEU A N 1
ATOM 795 C CA . LEU A 1 94 ? -19.207 0.427 18.605 1.00 81.31 94 LEU A CA 1
ATOM 796 C C . LEU A 1 94 ? -18.168 0.796 17.543 1.00 81.31 94 LEU A C 1
ATOM 798 O O . LEU A 1 94 ? -17.554 -0.092 16.959 1.00 81.31 94 LEU A O 1
ATOM 802 N N . VAL A 1 95 ? -17.920 2.094 17.344 1.00 84.69 95 VAL A N 1
ATOM 803 C CA . VAL A 1 95 ? -17.030 2.606 16.299 1.00 84.69 95 VAL A CA 1
ATOM 804 C C . VAL A 1 95 ? -15.598 2.126 16.517 1.00 84.69 95 VAL A 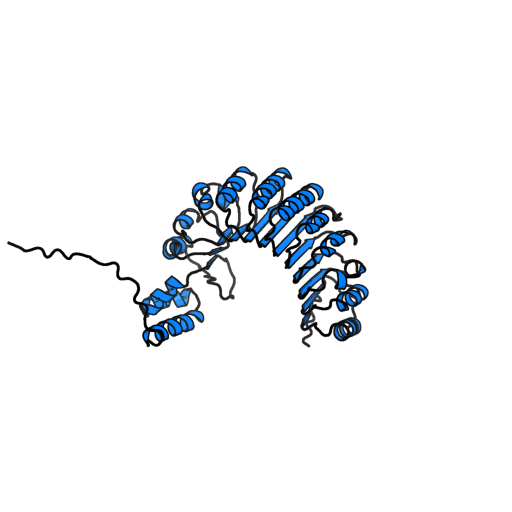C 1
ATOM 806 O O . VAL A 1 95 ? -14.961 2.436 17.526 1.00 84.69 95 VAL A O 1
ATOM 809 N N . THR A 1 96 ? -15.064 1.405 15.531 1.00 85.44 96 THR A N 1
ATOM 810 C CA . THR A 1 96 ? -13.667 0.950 15.519 1.00 85.44 96 THR A CA 1
ATOM 811 C C . THR A 1 96 ? -12.800 1.700 14.515 1.00 85.44 96 THR A C 1
ATOM 813 O O . THR A 1 96 ? -11.572 1.654 14.641 1.00 85.44 96 THR A O 1
ATOM 816 N N . GLY A 1 97 ? -13.411 2.425 13.577 1.00 88.06 97 GLY A N 1
ATOM 817 C CA . GLY A 1 97 ? -12.728 3.251 12.592 1.00 88.06 97 GLY A CA 1
ATOM 818 C C . GLY A 1 97 ? -13.480 4.537 12.273 1.00 88.06 97 GLY A C 1
ATOM 819 O O . GLY A 1 97 ? -14.697 4.516 12.113 1.00 88.06 97 GLY A O 1
ATOM 820 N N . ILE A 1 98 ? -12.758 5.651 12.163 1.00 87.88 98 ILE A N 1
ATOM 821 C CA . ILE A 1 98 ? -13.279 6.928 11.660 1.00 87.88 98 ILE A CA 1
ATOM 822 C C . ILE A 1 98 ? -12.360 7.422 10.547 1.00 87.88 98 ILE A C 1
ATOM 824 O O . ILE A 1 98 ? -11.140 7.407 10.715 1.00 87.88 98 ILE A O 1
ATOM 828 N N . SER A 1 99 ? -12.917 7.895 9.432 1.00 86.88 99 SER A N 1
ATOM 829 C CA . SER A 1 99 ? -12.137 8.569 8.387 1.00 86.88 99 SER A CA 1
ATOM 830 C C . SER A 1 99 ? -12.647 9.958 8.035 1.00 86.88 99 SER A C 1
ATOM 832 O O . SER A 1 99 ? -13.860 10.172 8.032 1.00 86.88 99 SER A O 1
ATOM 834 N N . SER A 1 100 ? -11.706 10.846 7.693 1.00 81.75 100 SER A N 1
ATOM 835 C CA . SER A 1 100 ? -11.937 12.266 7.386 1.00 81.75 100 SER A CA 1
ATOM 836 C C . SER A 1 100 ? -12.570 13.028 8.559 1.00 81.75 100 SER A C 1
ATOM 838 O O . SER A 1 100 ? -13.533 13.775 8.411 1.00 81.75 100 SER A O 1
ATOM 840 N N . PHE A 1 101 ? -12.050 12.793 9.766 1.00 84.31 101 PHE A N 1
ATOM 841 C CA . PHE A 1 101 ? -12.488 13.485 10.974 1.00 84.31 101 PHE A CA 1
ATOM 842 C C . PHE A 1 101 ? -11.983 14.934 11.000 1.00 84.31 101 PHE A C 1
ATOM 844 O O . PHE A 1 101 ? -10.787 15.178 10.815 1.00 84.31 101 PHE A O 1
ATOM 851 N N . LYS A 1 102 ? -12.893 15.874 11.287 1.00 81.44 102 LYS A N 1
ATOM 852 C CA . LYS A 1 102 ? -12.623 17.316 11.395 1.00 81.44 102 LYS A CA 1
ATOM 853 C C . LYS A 1 102 ? -12.524 17.756 12.860 1.00 81.44 102 LYS A C 1
ATOM 855 O O . LYS A 1 102 ? -13.264 17.270 13.720 1.00 81.44 102 LYS A O 1
ATOM 860 N N . ALA A 1 103 ? -11.671 18.745 13.147 1.00 72.50 103 ALA A N 1
ATOM 861 C CA . ALA A 1 103 ? -11.488 19.321 14.491 1.00 72.50 103 ALA A CA 1
ATOM 862 C C . ALA A 1 103 ? -12.775 19.750 15.206 1.00 72.50 103 ALA A C 1
ATOM 864 O O . ALA A 1 103 ? -12.834 19.758 16.437 1.00 72.50 103 ALA A O 1
ATOM 865 N N . SER A 1 104 ? -13.796 20.179 14.470 1.00 77.50 104 SER A N 1
ATOM 866 C CA . SER A 1 104 ? -15.026 20.717 15.060 1.00 77.50 104 SER A CA 1
ATOM 867 C C . SER A 1 104 ? -15.793 19.696 15.913 1.00 77.50 104 SER A C 1
ATOM 869 O O . SER A 1 104 ? -16.635 20.086 16.731 1.00 77.50 104 SER A O 1
ATOM 871 N N . ASP A 1 105 ? -15.483 18.402 15.759 1.00 76.69 105 ASP A N 1
ATOM 872 C CA . ASP A 1 105 ? -16.235 17.289 16.344 1.00 76.69 105 ASP A CA 1
ATOM 873 C C . ASP A 1 105 ? -15.489 16.557 17.471 1.00 76.69 105 ASP A C 1
ATOM 875 O O . ASP A 1 105 ? -15.947 15.513 17.940 1.00 76.69 105 ASP A O 1
ATOM 879 N N . LYS A 1 106 ? -14.381 17.129 17.963 1.00 79.00 106 LYS A N 1
ATOM 880 C CA . LYS A 1 106 ? -13.461 16.567 18.978 1.00 79.00 106 LYS A CA 1
ATOM 881 C C . LYS A 1 106 ? -14.125 15.910 20.187 1.00 79.00 106 LYS A C 1
ATOM 883 O O . LYS A 1 106 ? -13.765 14.792 20.543 1.00 79.00 106 LYS A O 1
ATOM 888 N N . GLN A 1 107 ? -15.107 16.572 20.807 1.00 80.25 107 GLN A N 1
ATOM 889 C CA . GLN A 1 107 ? -15.788 16.043 22.000 1.00 80.25 107 GLN A CA 1
ATOM 890 C C . GLN A 1 107 ? -16.446 14.684 21.748 1.00 80.25 107 GLN A C 1
ATOM 892 O O . GLN A 1 107 ? -16.607 13.893 22.673 1.00 80.25 107 GLN A O 1
ATOM 897 N N . SER A 1 108 ? -16.793 14.384 20.500 1.00 83.31 108 SER A N 1
ATOM 898 C CA . SER A 1 108 ? -17.475 13.147 20.148 1.00 83.31 108 SER A CA 1
ATOM 899 C C . SER A 1 108 ? -16.557 11.927 20.297 1.00 83.31 108 SER A C 1
ATOM 901 O O . SER A 1 108 ? -17.029 10.876 20.717 1.00 83.31 108 SER A O 1
ATOM 903 N N . LEU A 1 109 ? -15.238 12.071 20.094 1.00 85.56 109 LEU A N 1
ATOM 904 C CA . LEU A 1 109 ? -14.274 10.965 20.227 1.00 85.56 109 LEU A CA 1
ATOM 905 C C . LEU A 1 109 ? -14.239 10.338 21.629 1.00 85.56 109 LEU A C 1
ATOM 907 O O . LEU A 1 109 ? -13.864 9.175 21.759 1.00 85.56 109 LEU A O 1
ATOM 911 N N . THR A 1 110 ? -14.692 11.057 22.661 1.00 85.56 110 THR A N 1
ATOM 912 C CA . THR A 1 110 ? -14.840 10.525 24.031 1.00 85.56 110 THR A CA 1
ATOM 913 C C . THR A 1 110 ? -15.763 9.314 24.116 1.00 85.56 110 THR A C 1
ATOM 915 O O . THR A 1 110 ? -15.606 8.474 24.999 1.00 85.56 110 THR A O 1
ATOM 918 N N . HIS A 1 111 ? -16.701 9.191 23.179 1.00 85.56 111 HIS A N 1
ATOM 919 C CA . HIS A 1 111 ? -17.648 8.086 23.131 1.00 85.56 111 HIS A CA 1
ATOM 920 C C . HIS A 1 111 ? -17.033 6.853 22.440 1.00 85.56 111 HIS A C 1
ATOM 922 O O . HIS A 1 111 ? -17.526 5.739 22.619 1.00 85.56 111 HIS A O 1
ATOM 928 N N . CYS A 1 112 ? -15.925 7.018 21.705 1.00 88.12 112 CYS A N 1
ATOM 929 C CA . CYS A 1 112 ? -15.302 6.002 20.853 1.00 88.12 112 CYS A CA 1
ATOM 930 C C . CYS A 1 112 ? -14.217 5.172 21.551 1.00 88.12 112 CYS A C 1
ATOM 932 O O . CYS A 1 112 ? -13.070 5.118 21.113 1.00 88.12 112 CYS A O 1
ATOM 934 N N . HIS A 1 113 ? -14.566 4.463 22.622 1.00 87.50 113 HIS A N 1
ATOM 935 C CA . HIS A 1 113 ? -13.588 3.677 23.390 1.00 87.50 113 HIS A CA 1
ATOM 936 C C . HIS A 1 113 ? -13.030 2.440 22.655 1.00 87.50 113 HIS A C 1
ATOM 938 O O . HIS A 1 113 ? -12.023 1.878 23.085 1.00 87.50 113 HIS A O 1
ATOM 944 N N . ARG A 1 114 ? -13.660 1.997 21.556 1.00 87.88 114 ARG A N 1
ATOM 945 C CA . ARG A 1 114 ? -13.171 0.895 20.699 1.00 87.88 114 ARG A CA 1
ATOM 946 C C . ARG A 1 114 ? -12.433 1.380 19.451 1.00 87.88 114 ARG A C 1
ATOM 948 O O . ARG A 1 114 ? -12.068 0.553 18.610 1.00 87.88 114 ARG A O 1
ATOM 955 N N . LEU A 1 115 ? -12.205 2.690 19.328 1.00 90.06 115 LEU A N 1
ATOM 956 C CA . LEU A 1 115 ? -11.562 3.266 18.159 1.00 90.06 115 LEU A CA 1
ATOM 957 C C . LEU A 1 115 ? -10.155 2.694 17.992 1.00 90.06 115 LEU A C 1
ATOM 959 O O . LEU A 1 115 ? -9.314 2.760 18.884 1.00 90.06 115 LEU A O 1
ATOM 963 N N . SER A 1 116 ? -9.914 2.118 16.823 1.00 91.69 116 SER A N 1
ATOM 964 C CA . SER A 1 116 ? -8.648 1.494 16.452 1.00 91.69 116 SER A CA 1
ATOM 965 C C . SER A 1 116 ? -8.094 2.037 15.139 1.00 91.69 116 SER A C 1
ATOM 967 O O . SER A 1 116 ? -6.917 1.831 14.850 1.00 91.69 116 SER A O 1
ATOM 969 N N . GLN A 1 117 ? -8.911 2.726 14.344 1.00 92.50 117 GLN A N 1
ATOM 970 C CA . GLN A 1 117 ? -8.503 3.387 13.113 1.00 92.50 117 GLN A CA 1
ATOM 971 C C . GLN A 1 117 ? -8.997 4.828 13.135 1.00 92.50 117 GLN A C 1
ATOM 973 O O . GLN A 1 117 ? -10.169 5.078 13.403 1.00 92.50 117 GLN A O 1
ATOM 978 N N . LEU A 1 118 ? -8.119 5.777 12.846 1.00 92.12 118 LEU A N 1
ATOM 979 C CA . LEU A 1 118 ? -8.496 7.180 12.780 1.00 92.12 118 LEU A CA 1
ATOM 980 C C . LEU A 1 118 ? -7.783 7.846 11.608 1.00 92.12 118 LEU A C 1
ATOM 982 O O . LEU A 1 118 ? -6.565 7.763 11.485 1.00 92.12 118 LEU A O 1
ATOM 986 N N . SER A 1 119 ? -8.553 8.491 10.745 1.00 91.38 119 SER A N 1
ATOM 987 C CA . SER A 1 119 ? -8.054 9.336 9.671 1.00 91.38 119 SER A CA 1
ATOM 988 C C . SER A 1 119 ? -8.558 10.756 9.890 1.00 91.38 119 SER A C 1
ATOM 990 O O . SER A 1 119 ? -9.760 10.975 10.056 1.00 91.38 119 SER A O 1
ATOM 992 N N . VAL A 1 120 ? -7.624 11.700 9.928 1.00 89.50 120 VAL A N 1
ATOM 993 C CA . VAL A 1 120 ? -7.881 13.117 10.200 1.00 89.50 120 VAL A CA 1
ATOM 994 C C . VAL A 1 120 ? -7.406 13.969 9.035 1.00 89.50 120 VAL A C 1
ATOM 996 O O . VAL A 1 120 ? -6.429 13.629 8.364 1.00 89.50 120 VAL A O 1
ATOM 999 N N . GLU A 1 121 ? -8.086 15.088 8.805 1.00 85.44 121 GLU A N 1
ATOM 1000 C CA . GLU A 1 121 ? -7.667 16.036 7.771 1.00 85.44 121 GLU A CA 1
ATOM 1001 C C . GLU A 1 121 ? -6.369 16.737 8.173 1.00 85.44 121 GLU A C 1
ATOM 1003 O O . GLU A 1 121 ? -5.438 16.776 7.380 1.00 85.44 121 GLU A O 1
ATOM 1008 N N . SER A 1 122 ? -6.273 17.208 9.420 1.00 85.50 122 SER A N 1
ATOM 1009 C CA . SER A 1 122 ? -5.118 17.939 9.948 1.00 85.50 122 SER A CA 1
ATOM 1010 C C . SER A 1 122 ? -4.690 17.417 11.316 1.00 85.50 122 SER A C 1
ATOM 1012 O O . SER A 1 122 ? -5.514 16.976 12.115 1.00 85.50 122 SER A O 1
ATOM 1014 N N . LEU A 1 123 ? -3.389 17.468 11.622 1.00 82.50 123 LEU A N 1
ATOM 1015 C CA . LEU A 1 123 ? -2.918 17.164 12.978 1.00 82.50 123 LEU A CA 1
ATOM 1016 C C . LEU A 1 123 ? -3.095 18.332 13.950 1.00 82.50 123 LEU A C 1
ATOM 1018 O O . LEU A 1 123 ? -3.239 18.083 15.144 1.00 82.50 123 LEU A O 1
ATOM 1022 N N . ALA A 1 124 ? -3.145 19.579 13.469 1.00 80.69 124 ALA A N 1
ATOM 1023 C CA . ALA A 1 124 ? -3.499 20.718 14.323 1.00 80.69 124 ALA A CA 1
ATOM 1024 C C . ALA A 1 124 ? -4.883 20.494 14.961 1.00 80.69 124 ALA A C 1
ATOM 1026 O O . ALA A 1 124 ? -5.085 20.683 16.163 1.00 80.69 124 ALA A O 1
ATOM 1027 N N . ASP A 1 125 ? -5.799 19.921 14.176 1.00 73.31 125 ASP A N 1
ATOM 1028 C CA . ASP A 1 125 ? -7.136 19.558 14.627 1.00 73.31 125 ASP A CA 1
ATOM 1029 C C . ASP A 1 125 ? -7.116 18.560 15.786 1.00 73.31 125 ASP A C 1
ATOM 1031 O O . ASP A 1 125 ? -7.944 18.632 16.695 1.00 73.31 125 ASP A O 1
ATOM 1035 N N . VAL A 1 126 ? -6.154 17.645 15.777 1.00 74.81 126 VAL A N 1
ATOM 1036 C CA . VAL A 1 126 ? -5.984 16.604 16.790 1.00 74.81 126 VAL A CA 1
ATOM 1037 C C . VAL A 1 126 ? -5.333 17.155 18.056 1.00 74.81 126 VAL A C 1
ATOM 1039 O O . VAL A 1 126 ? -5.714 16.762 19.164 1.00 74.81 126 VAL A O 1
ATOM 1042 N N . PHE A 1 127 ? -4.371 18.063 17.924 1.00 77.00 127 PHE A N 1
ATOM 1043 C CA . PHE A 1 127 ? -3.495 18.399 19.038 1.00 77.00 127 PHE A CA 1
ATOM 1044 C C . PHE A 1 127 ? -3.857 19.655 19.832 1.00 77.00 127 PHE A C 1
ATOM 1046 O O . PHE A 1 127 ? -3.514 19.706 21.013 1.00 77.00 127 PHE A O 1
ATOM 1053 N N . ASP A 1 128 ? -4.597 20.611 19.264 1.00 70.44 128 ASP A N 1
ATOM 1054 C CA . ASP A 1 128 ? -4.855 21.895 19.941 1.00 70.44 128 ASP A CA 1
ATOM 1055 C C . ASP A 1 128 ? -5.712 21.799 21.214 1.00 70.44 128 ASP A C 1
ATOM 1057 O O . ASP A 1 128 ? -5.653 22.687 22.058 1.00 70.44 128 ASP A O 1
ATOM 1061 N N . THR A 1 129 ? -6.507 20.741 21.403 1.00 53.53 129 THR A N 1
ATOM 1062 C CA . THR A 1 129 ? -7.438 20.666 22.553 1.00 53.53 129 THR A CA 1
ATOM 1063 C C . THR A 1 129 ? -7.760 19.253 23.059 1.00 53.53 129 THR A C 1
ATOM 1065 O O . THR A 1 129 ? -8.421 19.107 24.084 1.00 53.53 129 THR A O 1
ATOM 1068 N N . THR A 1 130 ? -7.286 18.199 22.384 1.00 57.31 130 THR A N 1
ATOM 1069 C CA . THR A 1 130 ? -7.633 16.784 22.660 1.00 57.31 130 THR A CA 1
ATOM 1070 C C . THR A 1 130 ? -6.446 15.908 23.052 1.00 57.31 130 THR A C 1
ATOM 1072 O O . THR A 1 130 ? -6.601 14.687 23.142 1.00 57.31 130 THR A O 1
ATOM 1075 N N . SER A 1 131 ? -5.278 16.512 23.307 1.00 58.38 131 SER A N 1
ATOM 1076 C CA . SER A 1 131 ? -4.020 15.799 23.548 1.00 58.38 131 SER A CA 1
ATOM 1077 C C . SER A 1 131 ? -4.207 14.654 24.547 1.00 58.38 131 SER A C 1
ATOM 1079 O O . SER A 1 131 ? -4.027 13.510 24.163 1.00 58.38 131 SER A O 1
ATOM 1081 N N . GLY A 1 132 ? -4.734 14.887 25.750 1.00 63.69 132 GLY A N 1
ATOM 1082 C CA . GLY A 1 132 ? -4.895 13.828 26.762 1.00 63.69 132 GLY A CA 1
ATOM 1083 C C . GLY A 1 132 ? -5.628 12.548 26.313 1.00 63.69 132 GLY A C 1
ATOM 1084 O O . GLY A 1 132 ? -5.259 11.456 26.735 1.00 63.69 132 GLY A O 1
ATOM 1085 N N . GLN A 1 133 ? -6.644 12.646 25.450 1.00 68.81 133 GLN A N 1
ATOM 1086 C CA . GLN A 1 133 ? -7.504 11.502 25.109 1.00 68.81 133 GLN A CA 1
ATOM 1087 C C . GLN A 1 133 ? -6.991 10.695 23.923 1.00 68.81 133 GLN A C 1
ATOM 1089 O O . GLN A 1 133 ? -6.978 9.470 23.990 1.00 68.81 133 GLN A O 1
ATOM 1094 N N . LEU A 1 134 ? -6.524 11.358 22.862 1.00 69.88 134 LEU A N 1
ATOM 1095 C CA . LEU A 1 134 ? -5.907 10.667 21.722 1.00 69.88 134 LEU A CA 1
ATOM 1096 C C . LEU A 1 134 ? -4.589 9.990 22.121 1.00 69.88 134 LEU A C 1
ATOM 1098 O O . LEU A 1 134 ? -4.234 8.953 21.563 1.00 69.88 134 LEU A O 1
ATOM 1102 N N . LEU A 1 135 ? -3.918 10.523 23.146 1.00 72.19 135 LEU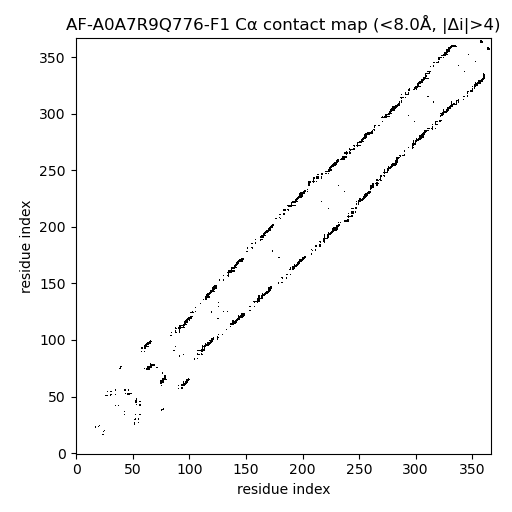 A N 1
ATOM 1103 C CA . LEU A 1 135 ? -2.782 9.881 23.807 1.00 72.19 135 LEU A CA 1
ATOM 1104 C C . LEU A 1 135 ? -3.145 8.566 24.502 1.00 72.19 135 LEU A C 1
ATOM 1106 O O . LEU A 1 135 ? -2.290 7.706 24.649 1.00 72.19 135 LEU A O 1
ATOM 1110 N N . ALA A 1 136 ? -4.392 8.392 24.931 1.00 74.06 136 ALA A N 1
ATOM 1111 C CA . ALA A 1 136 ? -4.836 7.179 25.610 1.00 74.06 136 ALA A CA 1
ATOM 1112 C C . ALA A 1 136 ? -5.500 6.167 24.661 1.00 74.06 136 ALA A C 1
ATOM 1114 O O . ALA A 1 136 ? -5.882 5.075 25.090 1.00 74.06 136 ALA A O 1
ATOM 1115 N N . MET A 1 137 ? -5.674 6.511 23.381 1.00 80.75 137 MET A N 1
ATOM 1116 C CA . MET A 1 137 ? -6.279 5.603 22.414 1.00 80.75 137 MET A CA 1
ATOM 1117 C C . MET A 1 137 ? -5.283 4.512 22.013 1.00 80.75 137 MET A C 1
ATOM 1119 O O . MET A 1 137 ? -4.104 4.757 21.803 1.00 80.75 137 MET A O 1
ATOM 1123 N N . ASN A 1 138 ? -5.758 3.273 21.904 1.00 88.12 138 ASN A N 1
ATOM 1124 C CA . ASN A 1 138 ? -4.945 2.135 21.477 1.00 88.12 138 ASN A CA 1
ATOM 1125 C C . ASN A 1 138 ? -5.053 1.962 19.950 1.00 88.12 138 ASN A C 1
ATOM 1127 O O . ASN A 1 138 ? -5.554 0.937 19.467 1.00 88.12 138 ASN A O 1
ATOM 1131 N N . LEU A 1 139 ? -4.676 2.998 19.187 1.00 93.12 139 LEU A N 1
ATOM 1132 C CA . LEU A 1 139 ? -4.871 3.008 17.738 1.00 93.12 139 LEU A CA 1
ATOM 1133 C C . LEU A 1 139 ? -3.968 1.986 17.045 1.00 93.12 139 LEU A C 1
ATOM 1135 O O . LEU A 1 139 ? -2.761 1.915 17.250 1.00 93.12 139 LEU A O 1
ATOM 1139 N N . LYS A 1 140 ? -4.570 1.228 16.131 1.00 94.81 140 LYS A N 1
ATOM 1140 C CA . LYS A 1 140 ? -3.895 0.291 15.230 1.00 94.81 140 LYS A CA 1
ATOM 1141 C C . LYS A 1 140 ? -3.584 0.924 13.878 1.00 94.81 140 LYS A C 1
ATOM 1143 O O . LYS A 1 140 ? -2.599 0.532 13.255 1.00 94.81 140 LYS A O 1
ATOM 1148 N N . ALA A 1 141 ? -4.397 1.870 13.414 1.00 94.19 141 ALA A N 1
ATOM 1149 C CA . ALA A 1 141 ? -4.169 2.599 12.175 1.00 94.19 141 ALA A CA 1
ATOM 1150 C C . ALA A 1 141 ? -4.403 4.098 12.360 1.00 94.19 141 ALA A C 1
ATOM 1152 O O . ALA A 1 141 ? -5.398 4.505 12.957 1.00 94.19 141 ALA A O 1
ATOM 1153 N N . PHE A 1 142 ? -3.509 4.905 11.802 1.00 94.19 142 PHE A N 1
ATOM 1154 C CA . PHE A 1 142 ? -3.632 6.354 11.827 1.00 94.19 142 PHE A CA 1
ATOM 1155 C C . PHE A 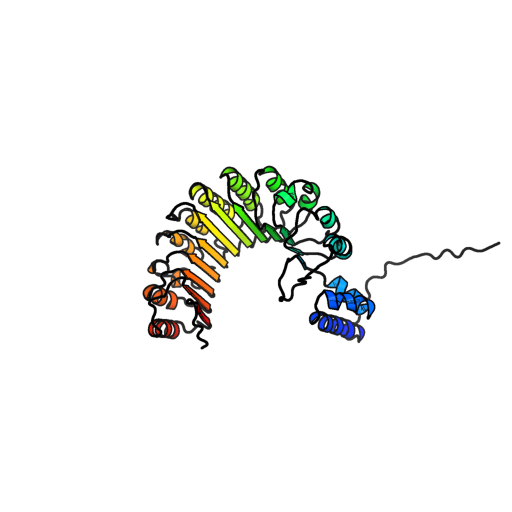1 142 ? -3.238 6.957 10.476 1.00 94.19 142 PHE A C 1
ATOM 1157 O O . PHE A 1 142 ? -2.198 6.593 9.924 1.00 94.19 142 PHE A O 1
ATOM 1164 N N . ASP A 1 143 ? -4.085 7.828 9.928 1.00 92.81 143 ASP A N 1
ATOM 1165 C CA . ASP A 1 143 ? -3.872 8.517 8.649 1.00 92.81 143 ASP A CA 1
ATOM 1166 C C . ASP A 1 143 ? -4.079 10.026 8.824 1.00 92.81 143 ASP A C 1
ATOM 1168 O O . ASP A 1 143 ? -5.017 10.460 9.491 1.00 92.8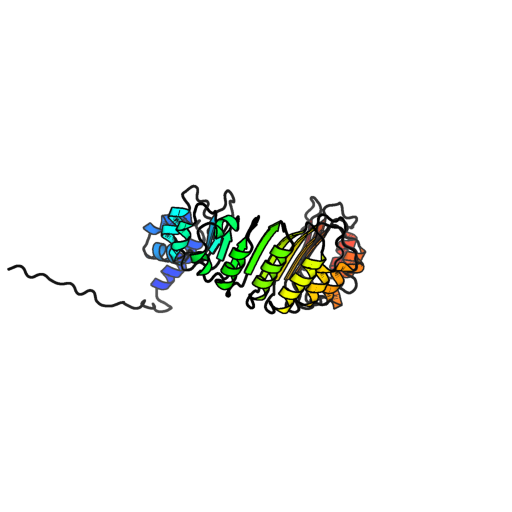1 143 ASP A O 1
ATOM 1172 N N . VAL A 1 144 ? -3.211 10.825 8.219 1.00 90.56 144 VAL A N 1
ATOM 1173 C CA . VAL A 1 144 ? -3.254 12.287 8.275 1.00 90.56 144 VAL A CA 1
ATOM 1174 C C . VAL A 1 144 ? -3.173 12.811 6.855 1.00 90.56 144 VAL A C 1
ATOM 1176 O O . VAL A 1 144 ? -2.144 12.653 6.189 1.00 90.56 144 VAL A O 1
ATOM 1179 N N . GLU A 1 145 ? -4.251 13.441 6.394 1.00 83.44 145 GLU A N 1
ATOM 1180 C CA . GLU A 1 145 ? -4.393 13.810 4.989 1.00 83.44 145 GLU A CA 1
ATOM 1181 C C . GLU A 1 145 ? -3.715 15.107 4.594 1.00 83.44 145 GLU A C 1
ATOM 1183 O O . GLU A 1 145 ? -3.344 15.199 3.434 1.00 83.44 145 GLU A O 1
ATOM 1188 N N . TYR A 1 146 ? -3.561 16.091 5.476 1.00 77.75 146 TYR A N 1
ATOM 1189 C CA . TYR A 1 146 ? -2.888 17.352 5.191 1.00 77.75 146 TYR A CA 1
ATOM 1190 C C . TYR A 1 146 ? -2.326 17.958 6.461 1.00 77.75 146 TYR A C 1
ATOM 1192 O O . TYR A 1 146 ? -3.054 18.312 7.381 1.00 77.75 146 TYR A O 1
ATOM 1200 N N . ASN A 1 147 ? -1.011 18.134 6.497 1.00 68.25 147 ASN A N 1
ATOM 1201 C CA . ASN A 1 147 ? -0.391 18.630 7.700 1.00 68.25 147 ASN A CA 1
ATOM 1202 C C . ASN A 1 147 ? 0.521 19.834 7.489 1.00 68.25 147 ASN A C 1
ATOM 1204 O O . ASN A 1 147 ? 1.527 19.754 6.780 1.00 68.25 147 ASN A O 1
ATOM 1208 N N . ALA A 1 148 ? 0.185 20.908 8.200 1.00 66.19 148 ALA A N 1
ATOM 1209 C CA . ALA A 1 148 ? 1.071 22.007 8.541 1.00 66.19 148 ALA A CA 1
ATOM 1210 C C . ALA A 1 148 ? 1.291 21.980 10.064 1.00 66.19 148 ALA A C 1
ATOM 1212 O O . ALA A 1 148 ? 0.776 22.829 10.780 1.00 66.19 148 ALA A O 1
ATOM 1213 N N . ILE A 1 149 ? 2.002 20.968 10.579 1.00 64.75 149 ILE A N 1
ATOM 1214 C CA . ILE A 1 149 ? 2.452 21.019 11.976 1.00 64.75 149 ILE A CA 1
ATOM 1215 C C . ILE A 1 149 ? 3.616 21.995 12.056 1.00 64.75 149 ILE A C 1
ATOM 1217 O O . ILE A 1 149 ? 4.614 21.839 11.354 1.00 64.75 149 ILE A O 1
ATOM 1221 N N . GLU A 1 150 ? 3.503 22.935 12.983 1.00 67.50 150 GLU A N 1
ATOM 1222 C CA . GLU A 1 150 ? 4.613 23.782 13.415 1.00 67.50 150 GLU A CA 1
ATOM 1223 C C . GLU A 1 150 ? 5.272 23.259 14.704 1.00 67.50 150 GLU A C 1
ATOM 1225 O O . GLU A 1 150 ? 6.435 23.553 14.952 1.00 67.50 150 GLU A O 1
ATOM 1230 N N . ASN A 1 151 ? 4.579 22.429 15.498 1.00 71.69 151 ASN A N 1
ATOM 1231 C CA . ASN A 1 151 ? 5.046 21.970 16.809 1.00 71.69 151 ASN A CA 1
ATOM 1232 C C . ASN A 1 151 ? 5.288 20.447 16.889 1.00 71.69 151 ASN A C 1
ATOM 1234 O O . ASN A 1 151 ? 4.363 19.637 16.814 1.00 71.69 151 ASN A O 1
ATOM 1238 N N . SER A 1 152 ? 6.544 20.048 17.088 1.00 75.75 152 SER A N 1
ATOM 1239 C CA . SER A 1 152 ? 6.964 18.646 17.190 1.00 75.75 152 SER A CA 1
ATOM 1240 C C . SER A 1 152 ? 6.596 17.971 18.523 1.00 75.75 152 SER A C 1
ATOM 1242 O O . SER A 1 152 ? 6.417 16.753 18.555 1.00 75.75 152 SER A O 1
ATOM 1244 N N . VAL A 1 153 ? 6.396 18.732 19.607 1.00 79.56 153 VAL A N 1
ATOM 1245 C CA . VAL A 1 153 ? 6.169 18.202 20.971 1.00 79.56 153 VAL A CA 1
ATOM 1246 C C . VAL A 1 153 ? 4.926 17.309 21.048 1.00 79.56 153 VAL A C 1
ATOM 1248 O O . VAL A 1 153 ? 4.900 16.303 21.757 1.00 79.56 153 VAL A O 1
ATOM 1251 N N . GLN A 1 154 ? 3.885 17.642 20.290 1.00 81.75 154 GLN A N 1
ATOM 1252 C CA . GLN A 1 154 ? 2.615 16.917 20.322 1.00 81.75 154 GLN A CA 1
ATOM 1253 C C . GLN A 1 154 ? 2.707 15.532 19.651 1.00 81.75 154 GLN A C 1
ATOM 1255 O O . GLN A 1 154 ? 2.016 14.599 20.070 1.00 81.75 154 GLN A O 1
ATOM 1260 N N . LEU A 1 155 ? 3.609 15.362 18.673 1.00 82.31 155 LEU A N 1
ATOM 1261 C CA . LEU A 1 155 ? 3.870 14.065 18.040 1.00 82.31 155 LEU A CA 1
ATOM 1262 C C . LEU A 1 155 ? 4.499 13.079 19.023 1.00 82.31 155 LEU A C 1
ATOM 1264 O O . LEU A 1 155 ? 4.090 11.921 19.060 1.00 82.31 155 LEU A O 1
ATOM 1268 N N . VAL A 1 156 ? 5.456 13.538 19.833 1.00 85.94 156 VAL A N 1
ATOM 1269 C CA . VAL A 1 156 ? 6.160 12.699 20.817 1.00 85.94 156 VAL A CA 1
ATOM 1270 C C . VAL A 1 156 ? 5.167 12.031 21.751 1.00 85.94 156 VAL A C 1
ATOM 1272 O O . VAL A 1 156 ? 5.137 10.806 21.886 1.00 85.94 156 VAL A O 1
ATOM 1275 N N . SER A 1 157 ? 4.295 12.845 22.338 1.00 87.00 157 SER A N 1
ATOM 1276 C CA . SER A 1 157 ? 3.240 12.359 23.208 1.00 87.00 157 SER A CA 1
ATOM 1277 C C . SER A 1 157 ? 2.351 11.369 22.444 1.00 87.00 157 SER A C 1
ATOM 1279 O O . SER A 1 157 ? 2.114 10.263 22.935 1.00 87.00 157 SER A O 1
ATOM 1281 N N . PHE A 1 158 ? 1.884 11.720 21.235 1.00 90.00 158 PHE A N 1
ATOM 1282 C CA . PHE A 1 158 ? 0.977 10.873 20.445 1.00 90.00 158 PHE A CA 1
ATOM 1283 C C . PHE A 1 158 ? 1.510 9.454 20.271 1.00 90.00 158 PHE A C 1
ATOM 1285 O O . PHE A 1 158 ? 0.810 8.481 20.564 1.00 90.00 158 PHE A O 1
ATOM 1292 N N . PHE A 1 159 ? 2.761 9.337 19.832 1.00 90.69 159 PHE A N 1
ATOM 1293 C CA . PHE A 1 159 ? 3.384 8.043 19.610 1.00 90.69 159 PHE A CA 1
ATOM 1294 C C . PHE A 1 159 ? 3.666 7.305 20.917 1.00 90.69 159 PHE A C 1
ATOM 1296 O O . PHE A 1 159 ? 3.473 6.091 20.959 1.00 90.69 159 PHE A O 1
ATOM 1303 N N . ALA A 1 160 ? 4.035 7.999 22.001 1.00 89.44 160 ALA A N 1
ATOM 1304 C CA . ALA A 1 160 ? 4.171 7.383 23.324 1.00 89.44 160 ALA A CA 1
ATOM 1305 C C . ALA A 1 160 ? 2.871 6.684 23.767 1.00 89.44 160 ALA A C 1
ATOM 1307 O O . ALA A 1 160 ? 2.920 5.571 24.289 1.00 89.44 160 ALA A O 1
ATOM 1308 N N . GLY A 1 161 ? 1.720 7.291 23.473 1.00 89.12 161 GLY A N 1
ATOM 1309 C CA . GLY A 1 161 ? 0.395 6.725 23.726 1.00 89.12 161 GLY A CA 1
ATOM 1310 C C . GLY A 1 161 ? -0.029 5.579 22.798 1.00 89.12 161 GLY A C 1
ATOM 1311 O O . GLY A 1 161 ? -0.746 4.667 23.203 1.00 89.12 161 GLY A O 1
ATOM 1312 N N . ASN A 1 162 ? 0.449 5.587 21.550 1.00 91.44 162 ASN A N 1
ATOM 1313 C CA . ASN A 1 162 ? -0.052 4.738 20.463 1.00 91.44 162 ASN A CA 1
ATOM 1314 C C . ASN A 1 162 ? 0.993 3.716 19.958 1.00 91.44 162 ASN A C 1
ATOM 1316 O O . ASN A 1 162 ? 1.188 3.526 18.757 1.00 91.44 162 ASN A O 1
ATOM 1320 N N . GLN A 1 163 ? 1.663 3.005 20.870 1.00 93.69 163 GLN A N 1
ATOM 1321 C CA . GLN A 1 163 ? 2.726 2.035 20.534 1.00 93.69 163 GLN A CA 1
ATOM 1322 C C . GLN A 1 163 ? 2.244 0.790 19.758 1.00 93.69 163 GLN A C 1
ATOM 1324 O O . GLN A 1 163 ? 3.049 0.033 19.212 1.00 93.69 163 GLN A O 1
ATOM 1329 N N . SER A 1 164 ? 0.930 0.558 19.690 1.00 93.88 164 SER A N 1
ATOM 1330 C CA . SER A 1 164 ? 0.322 -0.568 18.970 1.00 93.88 164 SER A CA 1
ATOM 1331 C C . SER A 1 164 ? 0.044 -0.288 17.485 1.00 93.88 164 SER A C 1
ATOM 1333 O O . SER A 1 164 ? -0.470 -1.172 16.782 1.00 93.88 164 SER A O 1
ATOM 1335 N N . LEU A 1 165 ? 0.403 0.904 16.988 1.00 95.94 165 LEU A N 1
ATOM 1336 C CA . LEU A 1 165 ? 0.203 1.299 15.597 1.00 95.94 165 LEU A CA 1
ATOM 1337 C C . LEU A 1 165 ? 0.854 0.303 14.631 1.00 95.94 165 LEU A C 1
ATOM 1339 O O . LEU A 1 165 ? 2.065 0.079 14.615 1.00 95.94 165 LEU A O 1
ATOM 1343 N N . ASN A 1 166 ? 0.022 -0.276 13.769 1.00 96.62 166 ASN A N 1
ATOM 1344 C CA . ASN A 1 166 ? 0.436 -1.172 12.695 1.00 96.62 166 ASN A CA 1
ATOM 1345 C C . ASN A 1 166 ? 0.449 -0.475 11.329 1.00 96.62 166 ASN A C 1
ATOM 1347 O O . ASN A 1 166 ? 1.154 -0.922 10.421 1.00 96.62 166 ASN A O 1
ATOM 1351 N N . THR A 1 167 ? -0.321 0.602 11.185 1.00 96.50 167 THR A N 1
ATOM 1352 C CA . THR A 1 167 ? -0.453 1.376 9.958 1.00 96.50 167 THR A CA 1
ATOM 1353 C C . THR A 1 167 ? -0.353 2.848 10.300 1.00 96.50 167 THR A C 1
ATOM 1355 O O . THR A 1 167 ? -1.134 3.350 11.100 1.00 96.50 167 THR A O 1
ATOM 1358 N N . PHE A 1 168 ? 0.584 3.534 9.662 1.00 96.31 168 PHE A N 1
ATOM 1359 C CA . PHE A 1 168 ? 0.721 4.976 9.774 1.00 96.31 168 PHE A CA 1
ATOM 1360 C C . PHE A 1 168 ? 0.802 5.589 8.382 1.00 96.31 168 PHE A C 1
ATOM 1362 O O . PHE A 1 168 ? 1.497 5.075 7.497 1.00 96.31 168 PHE A O 1
ATOM 1369 N N . ALA A 1 169 ? 0.070 6.670 8.180 1.00 95.06 169 ALA A N 1
ATOM 1370 C CA . ALA A 1 169 ? 0.084 7.438 6.958 1.00 95.06 169 ALA A CA 1
ATOM 1371 C C . ALA A 1 169 ? 0.083 8.929 7.293 1.00 95.06 169 ALA A C 1
ATOM 1373 O O . ALA A 1 169 ? -0.646 9.379 8.170 1.00 95.06 169 ALA A O 1
ATOM 1374 N N . ILE A 1 170 ? 0.941 9.679 6.610 1.00 92.75 170 ILE A N 1
ATOM 1375 C CA . ILE A 1 170 ? 1.009 11.128 6.747 1.00 92.75 170 ILE A CA 1
ATOM 1376 C C . ILE A 1 170 ? 1.296 11.768 5.393 1.00 92.75 170 ILE A C 1
ATOM 1378 O O . ILE A 1 170 ? 2.215 11.369 4.665 1.00 92.75 170 ILE A O 1
ATOM 1382 N N . TYR A 1 171 ? 0.503 12.782 5.069 1.00 90.38 171 TYR A N 1
ATOM 1383 C CA . TYR A 1 171 ? 0.820 13.776 4.059 1.00 90.38 171 TYR A CA 1
ATOM 1384 C C . TYR A 1 171 ? 1.227 15.066 4.749 1.00 90.38 171 TYR A C 1
ATOM 1386 O O . TYR A 1 171 ? 0.414 15.724 5.398 1.00 90.38 171 TYR A O 1
ATOM 1394 N N . CYS A 1 172 ? 2.490 15.441 4.607 1.00 85.06 172 CYS A N 1
ATOM 1395 C CA . CYS A 1 172 ? 2.979 16.685 5.172 1.00 85.06 172 CYS A CA 1
ATOM 1396 C C . CYS A 1 172 ? 3.833 17.452 4.170 1.00 85.06 172 CYS A C 1
ATOM 1398 O O . CYS A 1 172 ? 4.567 16.890 3.350 1.00 85.06 172 CYS A O 1
ATOM 1400 N N . ASN A 1 173 ? 3.729 18.773 4.268 1.00 82.81 173 ASN A N 1
ATOM 1401 C CA . ASN A 1 173 ? 4.722 19.661 3.702 1.00 82.81 173 ASN A CA 1
ATOM 1402 C C . ASN A 1 173 ? 5.798 19.865 4.772 1.00 82.81 173 ASN A C 1
ATOM 1404 O O . ASN A 1 173 ? 5.516 20.460 5.813 1.00 82.81 173 ASN A O 1
ATOM 1408 N N . ILE A 1 174 ? 6.992 19.303 4.565 1.00 79.31 174 ILE A N 1
ATOM 1409 C CA . ILE A 1 174 ? 8.063 19.406 5.555 1.00 79.31 174 ILE A CA 1
ATOM 1410 C C . ILE A 1 174 ? 8.577 20.840 5.500 1.00 79.31 174 ILE A C 1
ATOM 1412 O O . ILE A 1 174 ? 9.201 21.235 4.522 1.00 79.31 174 ILE A O 1
ATOM 1416 N N . ARG A 1 175 ? 8.309 21.626 6.545 1.00 77.69 175 ARG A N 1
ATOM 1417 C CA . ARG A 1 175 ? 8.824 22.998 6.638 1.00 77.69 175 ARG A CA 1
ATOM 1418 C C . ARG A 1 175 ? 10.277 23.035 7.105 1.00 77.69 175 ARG A C 1
ATOM 1420 O O . ARG A 1 175 ? 11.046 23.845 6.601 1.00 77.69 175 ARG A O 1
ATOM 1427 N N . THR A 1 176 ? 10.648 22.155 8.038 1.00 83.00 176 THR A N 1
ATOM 1428 C CA . THR A 1 176 ? 11.992 22.080 8.630 1.00 83.00 176 THR A CA 1
ATOM 1429 C C . THR A 1 176 ? 12.481 20.633 8.708 1.00 83.00 176 THR A C 1
ATOM 1431 O O . THR A 1 176 ? 11.691 19.706 8.896 1.00 83.00 176 THR A O 1
ATOM 1434 N N . GLU A 1 177 ? 13.792 20.424 8.568 1.00 84.12 177 GLU A N 1
ATOM 1435 C CA . GLU A 1 177 ? 14.400 19.090 8.694 1.00 84.12 177 GLU A CA 1
ATOM 1436 C C . GLU A 1 177 ? 14.274 18.533 10.118 1.00 84.12 177 GLU A C 1
ATOM 1438 O O . GLU A 1 177 ? 14.026 17.342 10.294 1.00 84.12 177 GLU A O 1
ATOM 1443 N N . GLU A 1 178 ? 14.366 19.399 11.130 1.00 87.25 178 GLU A N 1
ATOM 1444 C CA . GLU A 1 178 ? 14.234 19.043 12.549 1.00 87.25 178 GLU A CA 1
ATOM 1445 C C . GLU A 1 178 ? 12.922 18.314 12.844 1.00 87.25 178 GLU A C 1
ATOM 1447 O O . GLU A 1 178 ? 12.916 17.270 13.495 1.00 87.25 178 GLU A O 1
ATOM 1452 N N . TRP A 1 179 ? 11.807 18.810 12.300 1.00 85.94 179 TRP A N 1
ATOM 1453 C CA . TRP A 1 179 ? 10.510 18.163 12.473 1.00 85.94 179 TRP A CA 1
ATOM 1454 C C . TRP A 1 179 ? 10.504 16.744 11.898 1.00 85.94 179 TRP A C 1
ATOM 1456 O O . TRP A 1 179 ? 9.928 15.824 12.481 1.00 85.94 179 TRP A O 1
ATOM 1466 N N . PHE A 1 180 ? 11.159 16.548 10.752 1.00 87.00 180 PHE A N 1
ATOM 1467 C CA . PHE A 1 180 ? 11.230 15.237 10.128 1.00 87.00 180 PHE A CA 1
ATOM 1468 C C . PHE A 1 180 ? 12.146 14.280 10.898 1.00 87.00 180 PHE A C 1
ATOM 1470 O O . PHE A 1 180 ? 11.835 13.090 10.991 1.00 87.00 180 PHE A O 1
ATOM 1477 N N . HIS A 1 181 ? 13.235 14.778 11.485 1.00 89.56 181 HIS A N 1
ATOM 1478 C CA . HIS A 1 181 ? 14.073 14.003 12.399 1.00 89.56 181 HIS A CA 1
ATOM 1479 C C . HIS A 1 181 ? 13.300 13.566 13.646 1.00 89.56 181 HIS A C 1
ATOM 1481 O O . HIS A 1 181 ? 13.353 12.389 13.998 1.00 89.56 181 HIS A O 1
ATOM 1487 N N . GLU A 1 182 ? 12.504 14.452 14.244 1.00 90.50 182 GLU A N 1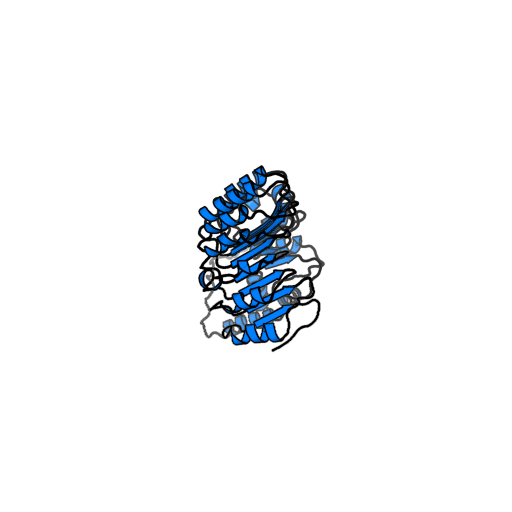
ATOM 1488 C CA . GLU A 1 182 ? 11.665 14.092 15.391 1.00 90.50 182 GLU A CA 1
ATOM 1489 C C . GLU A 1 182 ? 10.608 13.047 15.009 1.00 90.50 182 GLU A C 1
ATOM 1491 O O . GLU A 1 182 ? 10.485 12.009 15.657 1.00 90.50 182 GLU A O 1
ATOM 1496 N N . LEU A 1 183 ? 9.889 13.253 13.897 1.00 90.56 183 LEU A N 1
ATOM 1497 C CA . LEU 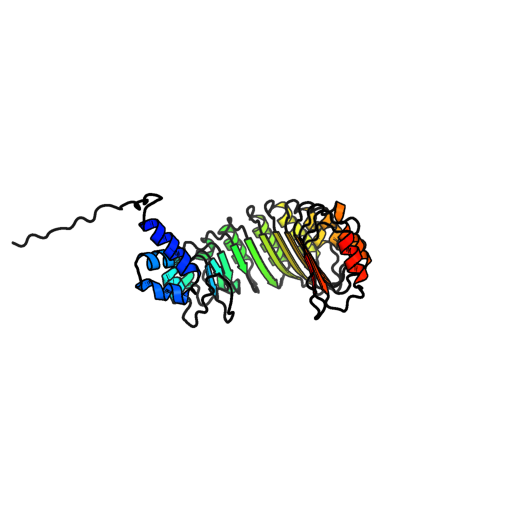A 1 183 ? 8.943 12.255 13.386 1.00 90.56 183 LEU A CA 1
ATOM 1498 C C . LEU A 1 183 ? 9.630 10.900 13.172 1.00 90.56 183 LEU A C 1
ATOM 1500 O O . LEU A 1 183 ? 9.059 9.853 13.471 1.00 90.56 183 LEU A O 1
ATOM 1504 N N . THR A 1 184 ? 10.849 10.914 12.644 1.00 93.19 184 THR A N 1
ATOM 1505 C CA . THR A 1 184 ? 11.639 9.708 12.406 1.00 93.19 184 THR A CA 1
ATOM 1506 C C . THR A 1 184 ? 11.965 8.990 13.706 1.00 93.19 184 THR A C 1
ATOM 1508 O O . THR A 1 184 ? 11.784 7.772 13.768 1.00 93.19 184 THR A O 1
ATOM 1511 N N . ASP A 1 185 ? 12.411 9.716 14.733 1.00 94.12 185 ASP A N 1
ATOM 1512 C CA . ASP A 1 185 ? 12.692 9.136 16.044 1.00 94.12 185 ASP A CA 1
ATOM 1513 C C . ASP A 1 185 ? 11.441 8.455 16.606 1.00 94.12 185 ASP A C 1
ATOM 1515 O O . ASP A 1 185 ? 11.481 7.273 16.958 1.00 94.12 185 ASP A O 1
ATOM 1519 N N . GLN A 1 186 ? 10.293 9.134 16.550 1.00 94.06 186 GLN A N 1
ATOM 1520 C CA . GLN A 1 186 ? 9.032 8.568 17.024 1.00 94.06 186 GLN A CA 1
ATOM 1521 C C . GLN A 1 186 ? 8.576 7.345 16.217 1.00 94.06 186 GLN A C 1
ATOM 1523 O O . GLN A 1 186 ? 8.201 6.323 16.795 1.00 94.06 186 GLN A O 1
ATOM 1528 N N . LEU A 1 187 ? 8.653 7.394 14.882 1.00 94.75 187 LEU A N 1
ATOM 1529 C CA . LEU A 1 187 ? 8.315 6.253 14.026 1.00 94.75 187 LEU A CA 1
ATOM 1530 C C . LEU A 1 187 ? 9.227 5.055 14.286 1.00 94.75 187 LEU A C 1
ATOM 1532 O O . LEU A 1 187 ? 8.768 3.915 14.241 1.00 94.75 187 LEU A O 1
ATOM 1536 N N . SER A 1 188 ? 10.501 5.300 14.586 1.00 95.19 188 SER A N 1
ATOM 1537 C CA . SER A 1 188 ? 11.472 4.244 14.855 1.00 95.19 188 SER A CA 1
ATOM 1538 C C . SER A 1 188 ? 11.139 3.434 16.115 1.00 95.19 188 SER A C 1
ATOM 1540 O O . SER A 1 188 ? 11.452 2.245 16.185 1.00 95.19 188 SER A O 1
ATOM 1542 N N . ARG A 1 189 ? 10.413 4.031 17.068 1.00 95.31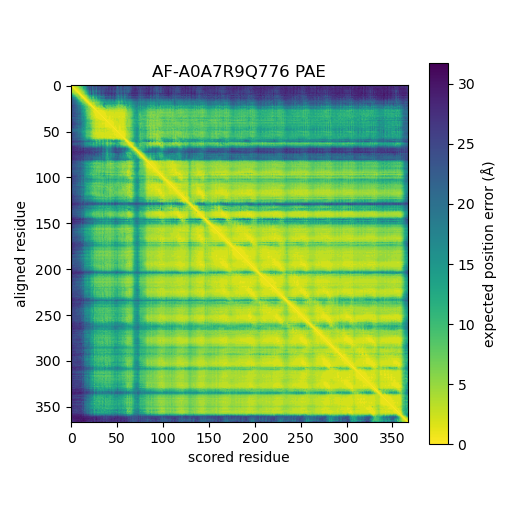 189 ARG A N 1
ATOM 1543 C CA . ARG A 1 189 ? 9.933 3.360 18.285 1.00 95.31 189 ARG A CA 1
ATOM 1544 C C . ARG A 1 189 ? 8.757 2.412 18.007 1.00 95.31 189 ARG A C 1
ATOM 1546 O O . ARG A 1 189 ? 8.548 1.457 18.754 1.00 95.31 189 ARG A O 1
ATOM 1553 N N . LEU A 1 190 ? 8.038 2.591 16.892 1.00 95.38 190 LEU A N 1
ATOM 1554 C CA . LEU A 1 190 ? 6.902 1.750 16.495 1.00 95.38 190 LEU A CA 1
ATOM 1555 C C . LEU A 1 190 ? 7.349 0.408 15.894 1.00 95.38 190 LEU A C 1
ATOM 1557 O O . LEU A 1 190 ? 7.233 0.138 14.694 1.00 95.38 190 LEU A O 1
ATOM 1561 N N . THR A 1 191 ? 7.831 -0.494 16.743 1.00 94.69 191 THR A N 1
ATOM 1562 C CA . THR A 1 191 ? 8.354 -1.810 16.325 1.00 94.69 191 THR A CA 1
ATOM 1563 C C . THR A 1 191 ? 7.305 -2.733 15.679 1.00 94.69 191 THR A C 1
ATOM 1565 O O . THR A 1 191 ? 7.661 -3.661 14.944 1.00 94.69 191 THR A O 1
ATOM 1568 N N . GLN A 1 192 ? 6.012 -2.478 15.915 1.00 95.31 192 GLN A N 1
ATOM 1569 C CA . GLN A 1 192 ? 4.884 -3.226 15.339 1.00 95.31 192 GLN A CA 1
ATOM 1570 C C . GLN A 1 192 ? 4.401 -2.672 13.991 1.00 95.31 192 GLN A C 1
ATOM 1572 O O . GLN A 1 192 ? 3.493 -3.248 13.381 1.00 95.31 192 GLN A O 1
ATOM 1577 N N . LEU A 1 193 ? 5.002 -1.585 13.497 1.00 97.00 193 LEU A N 1
ATOM 1578 C CA . LEU A 1 193 ? 4.579 -0.934 12.265 1.00 97.00 193 LEU A CA 1
ATOM 1579 C C . LEU A 1 193 ? 4.760 -1.872 11.060 1.00 97.00 193 LEU A C 1
ATOM 1581 O O . LEU A 1 193 ? 5.857 -2.333 10.742 1.00 97.00 193 LEU A O 1
ATOM 1585 N N . ARG A 1 194 ? 3.657 -2.164 10.364 1.00 97.25 194 ARG A N 1
ATOM 1586 C CA . ARG A 1 194 ? 3.601 -3.050 9.186 1.00 97.25 194 ARG A CA 1
ATOM 1587 C C . ARG A 1 194 ? 3.399 -2.287 7.888 1.00 97.25 194 ARG A C 1
ATOM 1589 O O . ARG A 1 194 ? 3.795 -2.790 6.830 1.00 97.25 194 ARG A O 1
ATOM 1596 N N . GLN A 1 195 ? 2.780 -1.115 7.962 1.00 97.62 195 GLN A N 1
ATOM 1597 C CA . GLN A 1 195 ? 2.507 -0.260 6.822 1.00 97.62 195 GLN A CA 1
ATOM 1598 C C . GLN A 1 195 ? 2.833 1.195 7.143 1.00 97.62 195 GLN A C 1
ATOM 1600 O O . GLN A 1 195 ? 2.339 1.742 8.123 1.00 97.62 195 GLN A O 1
ATOM 1605 N N . LEU A 1 196 ? 3.615 1.814 6.266 1.00 97.25 196 LEU A N 1
ATOM 1606 C CA . LEU A 1 196 ? 3.996 3.215 6.359 1.00 97.25 196 LEU A CA 1
ATOM 1607 C C . LEU A 1 196 ? 3.706 3.902 5.027 1.00 97.25 196 LEU A C 1
ATOM 1609 O O . LEU A 1 196 ? 4.100 3.397 3.971 1.00 97.25 196 LEU A O 1
ATOM 1613 N N . ARG A 1 197 ? 3.013 5.038 5.063 1.00 96.56 197 ARG A N 1
ATOM 1614 C CA . ARG A 1 197 ? 2.824 5.909 3.901 1.00 96.56 197 ARG A CA 1
ATOM 1615 C C . ARG A 1 197 ? 3.313 7.308 4.238 1.00 96.56 197 ARG A C 1
ATOM 1617 O O . ARG A 1 197 ? 2.767 7.952 5.122 1.00 96.56 197 ARG A O 1
ATOM 1624 N N . LEU A 1 198 ? 4.323 7.767 3.520 1.00 94.19 198 LEU A N 1
ATOM 1625 C CA . LEU A 1 198 ? 4.855 9.113 3.643 1.00 94.19 198 LEU A CA 1
ATOM 1626 C C . LEU A 1 198 ? 4.649 9.816 2.313 1.00 94.19 198 LEU A C 1
ATOM 1628 O O . LEU A 1 198 ? 5.125 9.350 1.273 1.00 94.19 198 LEU A O 1
ATOM 1632 N N . ARG A 1 199 ? 3.945 10.939 2.337 1.00 92.50 199 ARG A N 1
ATOM 1633 C CA . ARG A 1 199 ? 3.893 11.854 1.207 1.00 92.50 199 ARG A CA 1
ATOM 1634 C C . ARG A 1 199 ? 4.485 13.179 1.664 1.00 92.50 199 ARG A C 1
ATOM 1636 O O . ARG A 1 199 ? 3.893 13.864 2.488 1.00 92.50 199 ARG A O 1
ATOM 1643 N N . LEU A 1 200 ? 5.683 13.468 1.170 1.00 90.00 200 LEU A N 1
ATOM 1644 C CA . LEU A 1 200 ? 6.563 14.511 1.681 1.00 90.00 200 LEU A CA 1
ATOM 1645 C C . LEU A 1 200 ? 6.879 15.500 0.561 1.00 90.00 200 LEU A C 1
ATOM 1647 O O . LEU A 1 200 ? 7.247 15.095 -0.547 1.00 90.00 200 LEU A O 1
ATOM 1651 N N . HIS A 1 201 ? 6.759 16.790 0.857 1.00 88.62 201 HIS A N 1
ATOM 1652 C CA . HIS A 1 201 ? 7.351 17.855 0.047 1.00 88.62 201 HIS A CA 1
ATOM 1653 C C . HIS A 1 201 ? 8.649 18.294 0.725 1.00 88.62 201 HIS A C 1
ATOM 1655 O O . HIS A 1 201 ? 8.622 18.677 1.890 1.00 88.62 201 HIS A O 1
ATOM 1661 N N . LEU A 1 202 ? 9.773 18.155 0.021 1.00 82.81 202 LEU A N 1
ATOM 1662 C CA . LEU A 1 202 ? 11.116 18.429 0.531 1.00 82.81 202 LEU A CA 1
ATOM 1663 C C . LEU A 1 202 ? 11.585 19.792 -0.001 1.00 82.81 202 LEU A C 1
ATOM 1665 O O . LEU A 1 202 ? 11.819 19.906 -1.210 1.00 82.81 202 LEU A O 1
ATOM 1669 N N . PRO A 1 203 ? 11.705 20.828 0.850 1.00 78.06 203 PRO A N 1
ATOM 1670 C CA . PRO A 1 203 ? 12.181 22.135 0.411 1.00 78.06 203 PRO A CA 1
ATOM 1671 C C . PRO A 1 203 ? 13.699 22.157 0.185 1.00 78.06 203 PRO A C 1
ATOM 1673 O O . PRO A 1 203 ? 14.139 22.778 -0.779 1.00 78.06 203 PRO A O 1
ATOM 1676 N N . ASN A 1 204 ? 14.474 21.451 1.024 1.00 71.75 204 ASN A N 1
ATOM 1677 C CA . ASN A 1 204 ? 15.934 21.555 1.099 1.00 71.75 204 ASN A CA 1
ATOM 1678 C C . ASN A 1 204 ? 16.599 20.160 1.128 1.00 71.75 204 ASN A C 1
ATOM 1680 O O . ASN A 1 204 ? 16.782 19.593 2.195 1.00 71.75 204 ASN A O 1
ATOM 1684 N N . GLY A 1 205 ? 16.989 19.613 -0.031 1.00 69.31 205 GLY A N 1
ATOM 1685 C CA . GLY A 1 205 ? 17.894 18.450 -0.120 1.00 69.31 205 GLY A CA 1
ATOM 1686 C C . GLY A 1 205 ? 17.340 17.058 0.262 1.00 69.31 205 GLY A C 1
ATOM 1687 O O . GLY A 1 205 ? 16.277 16.902 0.850 1.00 69.31 205 GLY A O 1
ATOM 1688 N N . GLU A 1 206 ? 18.075 16.007 -0.131 1.00 77.31 206 GLU A N 1
ATOM 1689 C CA . GLU A 1 206 ? 17.704 14.578 0.018 1.00 77.31 206 GLU A CA 1
ATOM 1690 C C . GLU A 1 206 ? 18.385 13.860 1.201 1.00 77.31 206 GLU A C 1
ATOM 1692 O O . GLU A 1 206 ? 18.001 12.739 1.560 1.00 77.31 206 GLU A O 1
ATOM 1697 N N . ASN A 1 207 ? 19.417 14.472 1.790 1.00 82.88 207 ASN A N 1
ATOM 1698 C CA . ASN A 1 207 ? 20.348 13.784 2.689 1.00 82.88 207 ASN A CA 1
A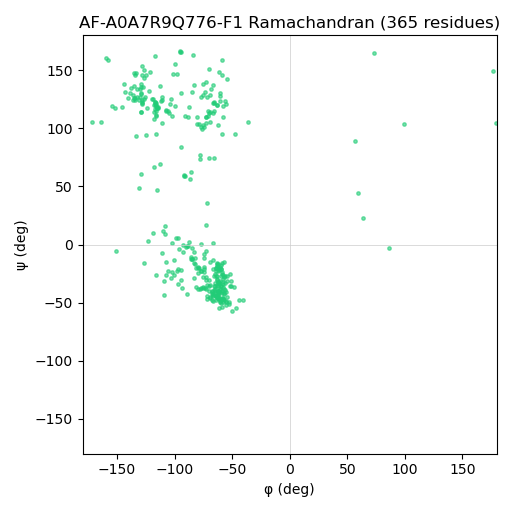TOM 1699 C C . ASN A 1 207 ? 19.710 13.452 4.044 1.00 82.88 207 ASN A C 1
ATOM 1701 O O . ASN A 1 207 ? 19.798 12.309 4.495 1.00 82.88 207 ASN A O 1
ATOM 1705 N N . SER A 1 208 ? 19.016 14.416 4.654 1.00 84.31 208 SER A N 1
ATOM 1706 C CA . SER A 1 208 ? 18.278 14.227 5.911 1.00 84.31 208 SER A CA 1
ATOM 1707 C C . SER A 1 208 ? 17.213 13.138 5.768 1.00 84.31 208 SER A C 1
ATOM 1709 O O . SER A 1 208 ? 17.104 12.242 6.608 1.00 84.31 208 SER A O 1
ATOM 1711 N N . LEU A 1 209 ? 16.498 13.128 4.636 1.00 88.31 209 LEU A N 1
ATOM 1712 C CA . LEU A 1 209 ? 15.512 12.095 4.331 1.00 88.31 209 LEU A CA 1
ATOM 1713 C C . LEU A 1 209 ? 16.136 10.699 4.220 1.00 88.31 209 LEU A C 1
ATOM 1715 O O . LEU A 1 209 ? 15.539 9.725 4.684 1.00 88.31 209 LEU A O 1
ATOM 1719 N N . SER A 1 210 ? 17.321 10.586 3.613 1.00 90.25 210 SER A N 1
ATOM 1720 C CA . SER A 1 210 ? 18.021 9.306 3.492 1.00 90.25 210 SER A CA 1
ATOM 1721 C C . SER A 1 210 ? 18.305 8.692 4.861 1.00 90.25 210 SER A C 1
ATOM 1723 O O . SER A 1 210 ? 17.889 7.556 5.114 1.00 90.25 210 SER A O 1
ATOM 1725 N N . GLU A 1 211 ? 18.942 9.434 5.768 1.00 92.19 211 GLU A N 1
ATOM 1726 C CA . GLU A 1 211 ? 19.300 8.899 7.085 1.00 92.19 211 GLU A CA 1
ATOM 1727 C C . GLU A 1 211 ? 18.052 8.577 7.914 1.00 92.19 211 GLU A C 1
ATOM 1729 O O . GLU A 1 211 ? 17.953 7.511 8.518 1.00 92.19 211 GLU A O 1
ATOM 1734 N N . SER A 1 212 ? 17.020 9.412 7.835 1.00 92.69 212 SER A N 1
ATOM 1735 C CA . SER A 1 212 ? 15.754 9.146 8.508 1.00 92.69 212 SER A CA 1
ATOM 1736 C C . SER A 1 212 ? 15.052 7.876 8.013 1.00 92.69 212 SER A C 1
ATOM 1738 O O . SER A 1 212 ? 14.652 7.016 8.804 1.00 92.69 212 SER A O 1
ATOM 1740 N N . LEU A 1 213 ? 14.958 7.673 6.694 1.00 93.31 213 LEU A N 1
ATOM 1741 C CA . LEU A 1 213 ? 14.421 6.424 6.147 1.00 93.31 213 LEU A CA 1
ATOM 1742 C C . LEU A 1 213 ? 15.284 5.218 6.520 1.00 93.31 213 LEU A C 1
ATOM 1744 O O . LEU A 1 213 ? 14.754 4.112 6.652 1.00 93.31 213 LEU A O 1
ATOM 1748 N N . ARG A 1 214 ? 16.596 5.396 6.691 1.00 94.88 214 ARG A N 1
ATOM 1749 C CA . ARG A 1 214 ? 17.489 4.329 7.143 1.00 94.88 214 ARG A CA 1
ATOM 1750 C C . ARG A 1 214 ? 17.166 3.940 8.579 1.00 94.88 214 ARG A C 1
ATOM 1752 O O . ARG A 1 214 ? 16.977 2.752 8.835 1.00 94.88 214 ARG A O 1
ATOM 1759 N N . THR A 1 215 ? 17.039 4.917 9.474 1.00 95.69 215 THR A N 1
ATOM 1760 C CA . THR A 1 215 ? 16.681 4.724 10.886 1.00 95.69 215 THR A CA 1
ATOM 1761 C C . THR A 1 215 ? 15.344 4.001 11.029 1.00 95.69 215 THR A C 1
ATOM 1763 O O . THR A 1 215 ? 15.266 2.981 11.717 1.00 95.69 215 THR A O 1
ATOM 1766 N N . ILE A 1 216 ? 14.314 4.430 10.291 1.00 94.44 216 ILE A N 1
ATOM 1767 C CA . ILE A 1 216 ? 13.016 3.735 10.255 1.00 94.44 216 ILE A CA 1
ATOM 1768 C C . ILE A 1 216 ? 13.190 2.292 9.764 1.00 94.44 216 ILE A C 1
ATOM 1770 O O . ILE A 1 216 ? 12.669 1.360 10.372 1.00 94.44 216 ILE A O 1
ATOM 1774 N N . GLY A 1 217 ? 13.954 2.073 8.691 1.00 94.06 217 GLY A N 1
ATOM 1775 C CA . GLY A 1 217 ? 14.167 0.738 8.130 1.00 94.06 217 GLY A CA 1
ATOM 1776 C C . GLY A 1 217 ? 14.915 -0.219 9.061 1.00 94.06 217 GLY A C 1
ATOM 1777 O O . GLY A 1 217 ? 14.652 -1.421 9.037 1.00 94.06 217 GLY A O 1
ATOM 1778 N N . LEU A 1 218 ? 15.835 0.294 9.882 1.00 94.62 218 LEU A N 1
ATOM 1779 C CA . LEU A 1 218 ? 16.587 -0.499 10.859 1.00 94.62 218 LEU A CA 1
ATOM 1780 C C . LEU A 1 218 ? 15.725 -0.904 12.063 1.00 94.62 218 LEU A C 1
ATOM 1782 O O . LEU A 1 218 ? 15.847 -2.035 12.548 1.00 94.62 218 LEU A O 1
ATOM 1786 N N . ASN A 1 219 ? 14.834 -0.015 12.505 1.00 95.50 219 ASN A N 1
ATOM 1787 C CA . ASN A 1 219 ? 14.050 -0.207 13.724 1.00 95.50 219 ASN A CA 1
ATOM 1788 C C . ASN A 1 219 ? 12.674 -0.857 13.466 1.00 95.50 219 ASN A C 1
ATOM 1790 O O . ASN A 1 219 ? 12.266 -1.768 14.191 1.00 95.50 219 ASN A O 1
ATOM 1794 N N . CYS A 1 220 ? 11.991 -0.519 12.369 1.00 94.44 220 CYS A N 1
ATOM 1795 C CA . CYS A 1 220 ? 10.682 -1.074 12.005 1.00 94.44 220 CYS A CA 1
ATOM 1796 C C . CYS A 1 220 ? 10.804 -2.399 11.227 1.00 94.44 220 CYS A C 1
ATOM 1798 O O . CYS A 1 220 ? 10.360 -2.530 10.083 1.00 94.44 220 CYS A O 1
ATOM 1800 N N . LYS A 1 221 ? 11.377 -3.435 11.854 1.00 94.19 221 LYS A N 1
ATOM 1801 C CA . LYS A 1 221 ? 11.651 -4.744 11.214 1.00 94.19 221 LYS A CA 1
ATOM 1802 C C . LYS A 1 221 ? 10.401 -5.468 10.689 1.00 94.19 221 LYS A C 1
ATOM 1804 O O . LYS A 1 221 ? 10.517 -6.357 9.845 1.00 94.19 221 LYS A O 1
ATOM 1809 N N . GLN A 1 222 ? 9.211 -5.111 11.177 1.00 95.38 222 GLN A N 1
ATOM 1810 C CA . GLN A 1 222 ? 7.937 -5.678 10.726 1.00 95.38 222 GLN A CA 1
ATOM 1811 C C . GLN A 1 222 ? 7.349 -4.999 9.482 1.00 95.38 222 GLN A C 1
ATOM 1813 O O . GLN A 1 222 ? 6.312 -5.460 8.984 1.00 95.38 222 GLN A O 1
ATOM 1818 N N . LEU A 1 223 ? 7.987 -3.947 8.956 1.00 96.62 223 LEU A N 1
ATOM 1819 C CA . LEU A 1 223 ? 7.438 -3.181 7.848 1.00 96.62 223 LEU A CA 1
ATOM 1820 C C . LEU A 1 223 ? 7.361 -4.030 6.571 1.00 96.62 223 LEU A C 1
ATOM 1822 O O . LEU A 1 223 ? 8.362 -4.457 5.996 1.00 96.62 223 LEU A O 1
ATOM 1826 N N . LYS A 1 224 ? 6.131 -4.280 6.116 1.00 97.25 224 LYS A N 1
ATOM 1827 C CA . LYS A 1 224 ? 5.816 -5.086 4.925 1.00 97.25 224 LYS A CA 1
ATOM 1828 C C . LYS A 1 224 ? 5.375 -4.228 3.749 1.00 97.25 224 LYS A C 1
ATOM 1830 O O . LYS A 1 224 ? 5.435 -4.698 2.610 1.00 97.25 224 LYS A O 1
ATOM 1835 N N . ARG A 1 225 ? 4.892 -3.015 4.015 1.00 97.44 225 ARG A N 1
ATOM 1836 C CA . ARG A 1 225 ? 4.332 -2.102 3.021 1.00 97.44 225 ARG A CA 1
ATOM 1837 C C . ARG A 1 225 ? 4.882 -0.703 3.241 1.00 97.44 225 ARG A C 1
ATOM 1839 O O . ARG A 1 225 ? 4.742 -0.158 4.332 1.00 97.44 225 ARG A O 1
ATOM 1846 N N . LEU A 1 226 ? 5.453 -0.131 2.194 1.00 96.88 226 LEU A N 1
ATOM 1847 C CA . LEU A 1 226 ? 5.988 1.219 2.210 1.00 96.88 226 LEU A CA 1
ATOM 1848 C C . LEU A 1 226 ? 5.444 1.972 1.000 1.00 96.88 226 LEU A C 1
ATOM 1850 O O . LEU A 1 226 ? 5.541 1.491 -0.129 1.00 96.88 226 LEU A O 1
ATOM 1854 N N . ALA A 1 227 ? 4.858 3.137 1.236 1.00 96.81 227 ALA A N 1
ATOM 1855 C CA . ALA A 1 227 ? 4.530 4.086 0.187 1.00 96.81 227 ALA A CA 1
ATOM 1856 C C . ALA A 1 227 ? 5.302 5.380 0.436 1.00 96.81 227 ALA A C 1
ATOM 1858 O O . ALA A 1 227 ? 5.127 5.999 1.479 1.00 96.81 227 ALA A O 1
ATOM 1859 N N . LEU A 1 228 ? 6.141 5.772 -0.514 1.00 94.25 228 LEU A N 1
ATOM 1860 C CA . LEU A 1 228 ? 6.883 7.024 -0.503 1.00 94.25 228 LEU A CA 1
ATOM 1861 C C . LEU A 1 228 ? 6.429 7.850 -1.696 1.00 94.25 228 LEU A C 1
ATOM 1863 O O . LEU A 1 228 ? 6.502 7.401 -2.839 1.00 94.25 228 LEU A O 1
ATOM 1867 N N . ASN A 1 229 ? 5.946 9.051 -1.431 1.00 93.00 229 ASN A N 1
ATOM 1868 C CA . ASN A 1 229 ? 5.570 10.010 -2.451 1.00 93.00 229 ASN A CA 1
ATOM 1869 C C . ASN A 1 229 ? 6.349 11.291 -2.173 1.00 93.00 229 ASN A C 1
ATOM 1871 O O . ASN A 1 229 ? 5.968 12.083 -1.315 1.00 93.00 229 ASN A O 1
ATOM 1875 N N . LEU A 1 230 ? 7.496 11.410 -2.834 1.00 89.81 230 LEU A N 1
ATOM 1876 C CA . LEU A 1 230 ? 8.467 12.464 -2.592 1.00 89.81 230 LEU A CA 1
ATOM 1877 C C . LEU A 1 230 ? 8.351 13.484 -3.715 1.00 89.81 230 LEU A C 1
ATOM 1879 O O . LEU A 1 230 ? 8.521 13.155 -4.891 1.00 89.81 230 LEU A O 1
ATOM 1883 N N . LYS A 1 231 ? 8.047 14.721 -3.336 1.00 87.06 231 LYS A N 1
ATOM 1884 C CA . LYS A 1 231 ? 8.088 15.880 -4.219 1.00 87.06 231 LYS A CA 1
ATOM 1885 C C . LYS A 1 231 ? 9.289 16.719 -3.812 1.00 87.06 231 LYS A C 1
ATOM 1887 O O . LYS A 1 231 ? 9.315 17.208 -2.686 1.00 87.06 231 LYS A O 1
ATOM 1892 N N . SER A 1 232 ? 10.269 16.857 -4.696 1.00 81.75 232 SER A N 1
ATOM 1893 C CA . SER A 1 232 ? 11.365 17.803 -4.513 1.00 81.75 232 SER A CA 1
ATOM 1894 C C . SER A 1 232 ? 11.088 19.063 -5.326 1.00 81.75 232 SER A C 1
ATOM 1896 O O . SER A 1 232 ? 10.347 19.036 -6.309 1.00 81.75 232 SER A O 1
ATOM 1898 N N . ASN A 1 233 ? 11.674 20.183 -4.911 1.00 77.81 233 ASN A N 1
ATOM 1899 C CA . ASN A 1 233 ? 11.774 21.368 -5.767 1.00 77.81 233 ASN A CA 1
ATOM 1900 C C . ASN A 1 233 ? 12.966 21.266 -6.739 1.00 77.81 233 ASN A C 1
ATOM 1902 O O . ASN A 1 233 ? 13.088 22.067 -7.667 1.00 77.81 233 ASN A O 1
ATOM 1906 N N . HIS A 1 234 ? 13.860 20.295 -6.535 1.00 72.31 234 HIS A N 1
ATOM 1907 C CA . HIS A 1 234 ? 15.034 20.097 -7.374 1.00 72.31 234 HIS A CA 1
ATOM 1908 C C . HIS A 1 234 ? 14.691 19.290 -8.630 1.00 72.31 234 HIS A C 1
ATOM 1910 O O . HIS A 1 234 ? 14.025 18.269 -8.560 1.00 72.31 234 HIS A O 1
ATOM 1916 N N . LYS A 1 235 ? 15.221 19.705 -9.789 1.00 67.62 235 LYS A N 1
ATOM 1917 C CA . LYS A 1 235 ? 14.939 19.066 -11.090 1.00 67.62 235 LYS A CA 1
ATOM 1918 C C . LYS A 1 235 ? 15.397 17.600 -11.196 1.00 67.62 235 LYS A C 1
ATOM 1920 O O . LYS A 1 235 ? 14.945 16.896 -12.101 1.00 67.62 235 LYS A O 1
ATOM 1925 N N . VAL A 1 236 ? 16.325 17.161 -10.344 1.00 68.88 236 VAL A N 1
ATOM 1926 C CA . VAL A 1 236 ? 16.948 15.832 -10.409 1.00 68.88 236 VAL A CA 1
ATOM 1927 C C . VAL A 1 236 ? 16.998 15.225 -9.017 1.00 68.88 236 VAL A C 1
ATOM 1929 O O . VAL A 1 236 ? 17.551 15.836 -8.106 1.00 68.88 236 VAL A O 1
ATOM 1932 N N . PHE A 1 237 ? 16.463 14.011 -8.891 1.00 77.62 237 PHE A N 1
ATOM 1933 C CA . PHE A 1 237 ? 16.525 13.233 -7.659 1.00 77.62 237 PHE A CA 1
ATOM 1934 C C . PHE A 1 237 ? 17.823 12.407 -7.635 1.00 77.62 237 PHE A C 1
ATOM 1936 O O . PHE A 1 237 ? 18.053 11.593 -8.539 1.00 77.62 237 PHE A O 1
ATOM 1943 N N . ASN A 1 238 ? 18.699 12.636 -6.652 1.00 75.50 238 ASN A N 1
ATOM 1944 C CA . ASN A 1 238 ? 20.064 12.091 -6.629 1.00 75.50 238 ASN A CA 1
ATOM 1945 C C . ASN A 1 238 ? 20.119 10.615 -6.193 1.00 75.50 238 ASN A C 1
ATOM 1947 O O . ASN A 1 238 ? 21.062 9.896 -6.534 1.00 75.50 238 ASN A O 1
ATOM 1951 N N . GLY A 1 239 ? 19.075 10.145 -5.509 1.00 78.06 239 GLY A N 1
ATOM 1952 C CA . GLY A 1 239 ? 18.855 8.741 -5.186 1.00 78.06 239 GLY A CA 1
ATOM 1953 C C . GLY A 1 239 ? 19.523 8.227 -3.928 1.00 78.06 239 GLY A C 1
ATOM 1954 O O . GLY A 1 239 ? 19.255 7.081 -3.566 1.00 78.06 239 GLY A O 1
ATOM 1955 N N . GLN A 1 240 ? 20.305 9.044 -3.223 1.00 84.44 240 GLN A N 1
ATOM 1956 C CA . GLN A 1 240 ? 20.866 8.669 -1.922 1.00 84.44 240 GLN A CA 1
ATOM 1957 C C . GLN A 1 240 ? 19.761 8.305 -0.931 1.00 84.44 240 GLN A C 1
ATOM 1959 O O . GLN A 1 240 ? 19.920 7.403 -0.113 1.00 84.44 240 GLN A O 1
ATOM 1964 N N . THR A 1 241 ? 18.594 8.941 -1.033 1.00 81.62 241 THR A N 1
ATOM 1965 C CA . THR A 1 241 ? 17.415 8.580 -0.242 1.00 81.62 241 THR A CA 1
ATOM 1966 C C . THR A 1 241 ? 16.974 7.128 -0.445 1.00 81.62 241 THR A C 1
ATOM 1968 O O . THR A 1 241 ? 16.494 6.487 0.491 1.00 81.62 241 THR A O 1
ATOM 1971 N N . LEU A 1 242 ? 17.132 6.577 -1.652 1.00 86.75 242 LEU A N 1
ATOM 1972 C CA . LEU A 1 242 ? 16.724 5.199 -1.917 1.00 86.75 242 LEU A CA 1
ATOM 1973 C C . LEU A 1 242 ? 17.744 4.188 -1.414 1.00 86.75 242 LEU A C 1
ATOM 1975 O O . LEU A 1 242 ? 17.346 3.049 -1.182 1.00 86.75 242 LEU A O 1
ATOM 1979 N N . ASP A 1 243 ? 19.007 4.567 -1.183 1.00 89.19 243 ASP A N 1
ATOM 1980 C CA . ASP A 1 243 ? 20.010 3.659 -0.604 1.00 89.19 243 ASP A CA 1
ATOM 1981 C C . ASP A 1 243 ? 19.535 3.094 0.735 1.00 89.19 243 ASP A C 1
ATOM 1983 O O . ASP A 1 243 ? 19.743 1.915 1.025 1.00 89.19 243 ASP A O 1
ATOM 1987 N N . SER A 1 244 ? 18.779 3.879 1.496 1.00 91.19 244 SER A N 1
ATOM 1988 C CA . SER A 1 244 ? 18.156 3.478 2.757 1.00 91.19 244 SER A CA 1
ATOM 1989 C C . SER A 1 244 ? 17.114 2.369 2.619 1.00 91.19 244 SER A C 1
ATOM 1991 O O . SER A 1 244 ? 16.871 1.629 3.576 1.00 91.19 244 SER A O 1
ATOM 1993 N N . LEU A 1 245 ? 16.557 2.152 1.421 1.00 92.12 245 LEU A N 1
ATOM 1994 C CA . LEU A 1 245 ? 15.625 1.050 1.167 1.00 92.12 245 LEU A CA 1
ATOM 1995 C C . LEU A 1 245 ? 16.271 -0.331 1.364 1.00 92.12 245 LEU A C 1
ATOM 1997 O O . LEU A 1 245 ? 15.564 -1.304 1.636 1.00 92.12 245 LEU A O 1
ATOM 2001 N N . ARG A 1 246 ? 17.610 -0.422 1.351 1.00 91.81 246 ARG A N 1
ATOM 2002 C CA . ARG A 1 246 ? 18.352 -1.659 1.660 1.00 91.81 246 ARG A CA 1
ATOM 2003 C C . ARG A 1 246 ? 18.076 -2.223 3.055 1.00 91.81 246 ARG A C 1
ATOM 2005 O O . ARG A 1 246 ? 18.253 -3.421 3.278 1.00 91.81 246 ARG A O 1
ATOM 2012 N N . CYS A 1 247 ? 17.639 -1.382 3.994 1.00 93.69 247 CYS A N 1
ATOM 2013 C CA . CYS A 1 247 ? 17.307 -1.809 5.351 1.00 93.69 247 CYS A CA 1
ATOM 2014 C C . CYS A 1 247 ? 15.969 -2.572 5.417 1.00 93.69 247 CYS A C 1
ATOM 2016 O O . CYS A 1 247 ? 15.751 -3.370 6.327 1.00 93.69 247 CYS A O 1
ATOM 2018 N N . TYR A 1 248 ? 15.100 -2.437 4.411 1.00 94.19 248 TYR A N 1
ATOM 2019 C CA . TYR A 1 248 ? 13.738 -2.973 4.416 1.00 94.19 248 TYR A CA 1
ATOM 2020 C C . TYR A 1 248 ? 13.661 -4.392 3.833 1.00 94.19 248 TYR A C 1
ATOM 2022 O O . TYR A 1 248 ? 12.938 -4.676 2.877 1.00 94.19 248 TYR A O 1
ATOM 2030 N N . ARG A 1 249 ? 14.397 -5.333 4.434 1.00 91.62 249 ARG A N 1
ATOM 2031 C CA . ARG A 1 249 ? 14.511 -6.724 3.941 1.00 91.62 249 ARG A CA 1
ATOM 2032 C C . ARG A 1 249 ? 13.181 -7.493 3.915 1.00 91.62 249 ARG A C 1
ATOM 2034 O O . ARG A 1 249 ? 13.044 -8.477 3.191 1.00 91.62 249 ARG A O 1
ATOM 2041 N N . GLN A 1 250 ? 12.202 -7.063 4.713 1.00 94.69 250 GLN A N 1
ATOM 2042 C CA . GLN A 1 250 ? 10.882 -7.696 4.840 1.00 94.69 250 GLN A CA 1
ATOM 2043 C C . GLN A 1 250 ? 9.818 -7.105 3.904 1.00 94.69 250 GLN A C 1
ATOM 2045 O O . GLN A 1 250 ? 8.672 -7.572 3.898 1.00 94.69 250 GLN A O 1
ATOM 2050 N N . LEU A 1 251 ? 10.188 -6.105 3.101 1.00 96.81 251 LEU A N 1
ATOM 2051 C CA . LEU A 1 251 ? 9.256 -5.353 2.280 1.00 96.81 251 LEU A CA 1
ATOM 2052 C C . LEU A 1 251 ? 8.632 -6.234 1.193 1.00 96.81 251 LEU A C 1
ATOM 2054 O O . LEU A 1 251 ? 9.320 -6.832 0.368 1.00 96.81 251 LEU A O 1
ATOM 2058 N N . LYS A 1 252 ? 7.299 -6.308 1.194 1.00 97.44 252 LYS A N 1
ATOM 2059 C CA . LYS A 1 252 ? 6.505 -7.046 0.201 1.00 97.44 252 LYS A CA 1
ATOM 2060 C C . LYS A 1 252 ? 5.857 -6.125 -0.819 1.00 97.44 252 LYS A C 1
ATOM 2062 O O . LYS A 1 252 ? 5.591 -6.572 -1.936 1.00 97.44 252 LYS A O 1
ATOM 2067 N N . GLN A 1 253 ? 5.554 -4.891 -0.425 1.00 97.88 253 GLN A N 1
ATOM 2068 C CA . GLN A 1 253 ? 4.913 -3.901 -1.279 1.00 97.88 253 GLN A CA 1
ATOM 2069 C C . GLN A 1 253 ? 5.645 -2.569 -1.171 1.00 97.88 253 GLN A C 1
ATOM 2071 O O . GLN A 1 253 ? 5.816 -2.054 -0.066 1.00 97.88 253 GLN A O 1
ATOM 2076 N N . LEU A 1 254 ? 6.027 -2.018 -2.318 1.00 96.94 254 LEU A N 1
ATOM 2077 C CA . LEU A 1 254 ? 6.608 -0.689 -2.424 1.00 96.94 254 LEU A CA 1
ATOM 2078 C C . LEU A 1 254 ? 5.803 0.137 -3.424 1.00 96.94 254 LEU A C 1
ATOM 2080 O O . LEU A 1 254 ? 5.602 -0.285 -4.562 1.00 96.94 254 LEU A O 1
ATOM 2084 N N . ASN A 1 255 ? 5.360 1.314 -3.000 1.00 96.38 255 ASN A N 1
ATOM 2085 C CA . ASN A 1 255 ? 4.816 2.336 -3.881 1.00 96.38 255 ASN A CA 1
ATOM 2086 C C . ASN A 1 255 ? 5.730 3.553 -3.828 1.00 96.38 255 ASN A C 1
ATOM 2088 O O . ASN A 1 255 ? 5.809 4.211 -2.798 1.00 96.38 255 ASN A O 1
ATOM 2092 N N . LEU A 1 256 ? 6.420 3.830 -4.921 1.00 94.50 256 LEU A N 1
ATOM 2093 C CA . LEU A 1 256 ? 7.349 4.935 -5.034 1.00 94.50 256 LEU A CA 1
ATOM 2094 C C . LEU A 1 256 ? 6.814 5.917 -6.071 1.00 94.50 256 LEU A C 1
ATOM 2096 O O . LEU A 1 256 ? 6.652 5.570 -7.239 1.00 94.50 256 LEU A O 1
ATOM 2100 N N . THR A 1 257 ? 6.517 7.133 -5.631 1.00 92.56 257 THR A N 1
ATOM 2101 C CA . THR A 1 257 ? 6.164 8.259 -6.493 1.00 92.56 257 THR A CA 1
ATOM 2102 C C . THR A 1 257 ? 7.245 9.318 -6.371 1.00 92.56 257 THR A C 1
ATOM 2104 O O . THR A 1 257 ? 7.459 9.844 -5.282 1.00 92.56 257 THR A O 1
ATOM 2107 N N . LEU A 1 258 ? 7.919 9.600 -7.481 1.00 89.12 258 LEU A N 1
ATOM 2108 C CA . LEU A 1 258 ? 8.969 10.604 -7.604 1.00 89.12 258 LEU A CA 1
ATOM 2109 C C . LEU A 1 258 ? 8.607 11.496 -8.793 1.00 89.12 258 LEU A C 1
ATOM 2111 O O . LEU A 1 258 ? 8.429 11.005 -9.909 1.00 89.12 258 LEU A O 1
ATOM 2115 N N . TYR A 1 259 ? 8.455 12.797 -8.552 1.00 83.38 259 TYR A N 1
ATOM 2116 C CA . TYR A 1 259 ? 8.045 13.741 -9.603 1.00 83.38 259 TYR A CA 1
ATOM 2117 C C . TYR A 1 259 ? 9.208 14.207 -10.485 1.00 83.38 259 TYR A C 1
ATOM 2119 O O . TYR A 1 259 ? 8.973 14.712 -11.585 1.00 83.38 259 TYR A O 1
ATOM 2127 N N . ASP A 1 260 ? 10.439 14.009 -10.025 1.00 80.50 260 ASP A N 1
ATOM 2128 C CA . ASP A 1 260 ? 11.642 14.507 -10.682 1.00 80.50 260 ASP A CA 1
ATOM 2129 C C . ASP A 1 260 ? 12.268 13.466 -11.611 1.00 80.50 260 ASP A C 1
ATOM 2131 O O . ASP A 1 260 ? 11.929 12.278 -11.593 1.00 80.50 260 ASP A O 1
ATOM 2135 N N . THR A 1 261 ? 13.182 13.924 -12.465 1.00 76.56 261 THR A N 1
ATOM 2136 C CA . THR A 1 261 ? 13.950 13.041 -13.343 1.00 76.56 261 THR A CA 1
ATOM 2137 C C . THR A 1 261 ? 14.911 12.215 -12.494 1.00 76.56 261 THR A C 1
ATOM 2139 O O . THR A 1 261 ? 15.675 12.755 -11.691 1.00 76.56 261 THR A O 1
ATOM 2142 N N . ILE A 1 262 ? 14.888 10.898 -12.681 1.00 74.19 262 ILE A N 1
ATOM 2143 C CA . ILE A 1 262 ? 15.684 9.960 -11.892 1.00 74.19 262 ILE A CA 1
ATOM 2144 C C . ILE A 1 262 ? 16.883 9.507 -12.715 1.00 74.19 262 ILE A C 1
ATOM 2146 O O . ILE A 1 262 ? 16.733 8.960 -13.809 1.00 74.19 262 ILE A O 1
ATOM 2150 N N . ALA A 1 263 ? 18.090 9.660 -12.175 1.00 69.88 263 ALA A N 1
ATOM 2151 C CA . ALA A 1 263 ? 19.262 9.042 -12.781 1.00 69.88 263 ALA A CA 1
ATOM 2152 C C . ALA A 1 263 ? 19.167 7.506 -12.673 1.00 69.88 263 ALA A C 1
ATOM 2154 O O . ALA A 1 263 ? 18.843 6.961 -11.623 1.00 69.88 263 ALA A O 1
ATOM 2155 N N . GLY A 1 264 ? 19.511 6.758 -13.727 1.00 66.06 264 GLY A N 1
ATOM 2156 C CA . GLY A 1 264 ? 19.315 5.294 -13.765 1.00 66.06 264 GLY A CA 1
ATOM 2157 C C . GLY A 1 264 ? 19.988 4.486 -12.635 1.00 66.06 264 GLY A C 1
ATOM 2158 O O . GLY A 1 264 ? 19.637 3.330 -12.415 1.00 66.06 264 GLY A O 1
ATOM 2159 N N . LYS A 1 265 ? 20.937 5.070 -11.886 1.00 74.19 265 LYS A N 1
ATOM 2160 C CA . LYS A 1 265 ? 21.597 4.431 -10.729 1.00 74.19 265 LYS A CA 1
ATOM 2161 C C . LYS A 1 265 ? 20.765 4.472 -9.438 1.00 74.19 265 LYS A C 1
ATOM 2163 O O . LYS A 1 265 ? 21.014 3.660 -8.554 1.00 74.19 265 LYS A O 1
ATOM 2168 N N . VAL A 1 266 ? 19.782 5.363 -9.350 1.00 75.06 266 VAL A N 1
ATOM 2169 C CA . VAL A 1 266 ? 19.039 5.713 -8.126 1.00 75.06 266 VAL A CA 1
ATOM 2170 C C . VAL A 1 266 ? 18.261 4.534 -7.539 1.00 75.06 266 VAL A C 1
ATOM 2172 O O . VAL A 1 266 ? 18.129 4.406 -6.331 1.00 75.06 266 VAL A O 1
ATOM 2175 N N . LEU A 1 267 ? 17.773 3.621 -8.376 1.00 79.88 267 LEU A N 1
ATOM 2176 C CA . LEU A 1 267 ? 16.924 2.508 -7.937 1.00 79.88 267 LEU A CA 1
ATOM 2177 C C . LEU A 1 267 ? 17.697 1.198 -7.718 1.00 79.88 267 LEU A C 1
ATOM 2179 O O . LEU A 1 267 ? 17.089 0.174 -7.404 1.00 79.88 267 LEU A O 1
ATOM 2183 N N . LYS A 1 268 ? 19.035 1.212 -7.825 1.00 84.69 268 LYS A N 1
ATOM 2184 C CA . LYS A 1 268 ? 19.887 0.066 -7.452 1.00 84.69 268 LYS A CA 1
ATOM 2185 C C . LYS A 1 268 ? 19.565 -0.526 -6.069 1.00 84.69 268 LYS A C 1
ATOM 2187 O O . LYS A 1 268 ? 19.595 -1.749 -5.959 1.00 84.69 268 LYS A O 1
ATOM 2192 N N . PRO A 1 269 ? 19.207 0.254 -5.037 1.00 88.56 269 PRO A N 1
ATOM 2193 C CA . PRO A 1 269 ? 18.894 -0.290 -3.713 1.00 88.56 269 PRO A CA 1
ATOM 2194 C C . PRO A 1 269 ? 17.678 -1.214 -3.696 1.00 88.56 269 PRO A C 1
ATOM 2196 O O . PRO A 1 269 ? 17.626 -2.149 -2.897 1.00 88.56 269 PRO A O 1
ATOM 2199 N N . LEU A 1 270 ? 16.733 -1.025 -4.626 1.00 87.69 270 LEU A N 1
ATOM 2200 C CA . LEU A 1 270 ? 15.564 -1.898 -4.758 1.00 87.69 270 LEU A CA 1
ATOM 2201 C C . LEU A 1 270 ? 15.945 -3.340 -5.086 1.00 87.69 270 LEU A C 1
ATOM 2203 O O . LEU A 1 270 ? 15.162 -4.252 -4.820 1.00 87.69 270 LEU A O 1
ATOM 2207 N N . LYS A 1 271 ? 17.146 -3.560 -5.633 1.00 87.81 271 LYS A N 1
ATOM 2208 C CA . LYS A 1 271 ? 17.678 -4.890 -5.936 1.00 87.81 271 LYS A CA 1
ATOM 2209 C C . LYS A 1 271 ? 17.847 -5.759 -4.690 1.00 87.81 271 LYS A C 1
ATOM 2211 O O . LYS A 1 271 ? 17.833 -6.979 -4.786 1.00 87.81 271 LYS A O 1
ATOM 2216 N N . LEU A 1 272 ? 17.962 -5.137 -3.517 1.00 88.94 272 LEU A N 1
ATOM 2217 C CA . LEU A 1 272 ? 18.124 -5.825 -2.236 1.00 88.94 272 LEU A CA 1
ATOM 2218 C C . LEU A 1 272 ? 16.775 -6.248 -1.623 1.00 88.94 272 LEU A C 1
ATOM 2220 O O . LEU A 1 272 ? 16.724 -7.087 -0.717 1.00 88.94 272 LEU A O 1
ATOM 2224 N N . CYS A 1 273 ? 15.660 -5.738 -2.152 1.00 91.44 273 CYS A N 1
ATOM 2225 C CA . CYS A 1 273 ? 14.306 -6.046 -1.701 1.00 91.44 273 CYS A CA 1
ATOM 2226 C C . CYS A 1 273 ? 13.741 -7.311 -2.387 1.00 91.44 273 CYS A C 1
ATOM 2228 O O . CYS A 1 273 ? 12.662 -7.295 -2.978 1.00 91.44 273 CYS A O 1
ATOM 2230 N N . HIS A 1 274 ? 14.444 -8.439 -2.273 1.00 92.31 274 HIS A N 1
ATOM 2231 C CA . HIS A 1 274 ? 14.113 -9.729 -2.910 1.00 92.31 274 HIS A CA 1
ATOM 2232 C C . HIS A 1 274 ? 12.726 -10.311 -2.542 1.00 92.31 274 HIS A C 1
ATOM 2234 O O . HIS A 1 274 ? 12.222 -11.221 -3.205 1.00 92.31 274 HIS A O 1
ATOM 2240 N N . ARG A 1 275 ? 12.089 -9.815 -1.470 1.00 95.94 275 ARG A N 1
ATOM 2241 C CA . ARG A 1 275 ? 10.736 -10.220 -1.039 1.00 95.94 275 ARG A CA 1
ATOM 2242 C C . ARG A 1 275 ? 9.610 -9.411 -1.689 1.00 95.94 275 ARG A C 1
ATOM 2244 O O . ARG A 1 275 ? 8.444 -9.696 -1.396 1.00 95.94 275 ARG A O 1
ATOM 2251 N N . LEU A 1 276 ? 9.926 -8.435 -2.542 1.00 97.00 276 LEU A N 1
ATOM 2252 C CA . LEU A 1 276 ? 8.922 -7.621 -3.217 1.00 97.00 276 LEU A CA 1
ATOM 2253 C C . LEU A 1 276 ? 8.008 -8.487 -4.085 1.00 97.00 276 LEU A C 1
ATOM 2255 O O . LEU A 1 276 ? 8.444 -9.273 -4.919 1.00 97.00 276 LEU A O 1
ATOM 2259 N N . THR A 1 277 ? 6.710 -8.304 -3.868 1.00 97.69 277 THR A N 1
ATOM 2260 C CA . THR A 1 277 ? 5.630 -8.945 -4.630 1.00 97.69 277 THR A CA 1
ATOM 2261 C C . THR A 1 277 ? 4.793 -7.923 -5.384 1.00 97.69 277 THR A C 1
ATOM 2263 O O . THR A 1 277 ? 4.199 -8.264 -6.403 1.00 97.69 277 THR A O 1
ATOM 2266 N N . HIS A 1 278 ? 4.747 -6.681 -4.891 1.00 98.19 278 HIS A N 1
ATOM 2267 C CA . HIS A 1 278 ? 4.054 -5.567 -5.522 1.00 98.19 278 HIS A CA 1
ATOM 2268 C C . HIS A 1 278 ? 4.996 -4.374 -5.590 1.00 98.19 278 HIS A C 1
ATOM 2270 O O . HIS A 1 278 ? 5.507 -3.927 -4.560 1.00 98.19 278 HIS A O 1
ATOM 2276 N N . LEU A 1 279 ? 5.190 -3.850 -6.790 1.00 96.56 279 LEU A N 1
ATOM 2277 C CA . LEU A 1 279 ? 5.981 -2.658 -7.026 1.00 96.56 279 LEU A CA 1
ATOM 2278 C C . LEU A 1 279 ? 5.148 -1.679 -7.845 1.00 96.56 279 LEU A C 1
ATOM 2280 O O . LEU A 1 279 ? 4.631 -2.017 -8.907 1.00 96.56 279 LEU A O 1
ATOM 2284 N N . ARG A 1 280 ? 4.993 -0.465 -7.330 1.00 96.25 280 ARG A N 1
ATOM 2285 C CA . ARG A 1 280 ? 4.410 0.656 -8.056 1.00 96.25 280 ARG A CA 1
ATOM 2286 C C . ARG A 1 280 ? 5.472 1.731 -8.183 1.00 96.25 280 ARG A C 1
ATOM 2288 O O . ARG A 1 280 ? 5.979 2.205 -7.174 1.00 96.25 280 ARG A O 1
ATOM 2295 N N . LEU A 1 281 ? 5.788 2.087 -9.417 1.00 93.88 281 LEU A N 1
ATOM 2296 C CA . LEU A 1 281 ? 6.725 3.137 -9.772 1.00 93.88 281 LEU A CA 1
ATOM 2297 C C . LEU A 1 281 ? 5.944 4.211 -10.515 1.00 93.88 281 LEU A C 1
ATOM 2299 O O . LEU A 1 281 ? 5.382 3.945 -11.571 1.00 93.88 281 LEU A O 1
ATOM 2303 N N . ASN A 1 282 ? 5.875 5.404 -9.945 1.00 92.44 282 ASN A N 1
ATOM 2304 C CA . ASN A 1 282 ? 5.346 6.590 -10.595 1.00 92.44 282 ASN A CA 1
ATOM 2305 C C . ASN A 1 282 ? 6.490 7.586 -10.714 1.00 92.44 282 ASN A C 1
ATOM 2307 O O . ASN A 1 282 ? 6.831 8.255 -9.742 1.00 92.44 282 ASN A O 1
ATOM 2311 N N . LEU A 1 283 ? 7.132 7.574 -11.874 1.00 89.25 283 LEU A N 1
ATOM 2312 C CA . LEU A 1 283 ? 8.391 8.251 -12.142 1.00 89.25 283 LEU A CA 1
ATOM 2313 C C . LEU A 1 283 ? 8.203 9.099 -13.392 1.00 89.25 283 LEU A C 1
ATOM 2315 O O . LEU A 1 283 ? 7.485 8.694 -14.305 1.00 89.25 283 LEU A O 1
ATOM 2319 N N . ARG A 1 284 ? 8.853 10.261 -13.470 1.00 86.75 284 ARG A N 1
ATOM 2320 C CA . ARG A 1 284 ? 8.772 11.087 -14.680 1.00 86.75 284 ARG A CA 1
ATOM 2321 C C . ARG A 1 284 ? 9.328 10.333 -15.887 1.00 86.75 284 ARG A C 1
ATOM 2323 O O . ARG A 1 284 ? 8.595 10.117 -16.842 1.00 86.75 284 ARG A O 1
ATOM 2330 N N . THR A 1 285 ? 10.564 9.857 -15.774 1.00 84.81 285 THR A N 1
ATOM 2331 C CA . THR A 1 285 ? 11.259 9.066 -16.794 1.00 84.81 285 THR A CA 1
ATOM 2332 C C . THR A 1 285 ? 11.789 7.761 -16.213 1.00 84.81 285 THR A C 1
ATOM 2334 O O . THR A 1 285 ? 12.133 7.683 -15.027 1.00 84.81 285 THR A O 1
ATOM 2337 N N . ILE A 1 286 ? 11.867 6.724 -17.043 1.00 83.62 286 ILE A N 1
ATOM 2338 C CA . ILE A 1 286 ? 12.391 5.412 -16.687 1.00 83.62 286 ILE A CA 1
ATOM 2339 C C . ILE A 1 286 ? 13.435 4.968 -17.697 1.00 83.62 286 ILE A C 1
ATOM 2341 O O . ILE A 1 286 ? 13.161 4.620 -18.840 1.00 83.62 286 ILE A O 1
ATOM 2345 N N . ASN A 1 287 ? 14.665 4.865 -17.206 1.00 84.94 287 ASN A N 1
ATOM 2346 C CA . ASN A 1 287 ? 15.750 4.266 -17.959 1.00 84.94 287 ASN A CA 1
ATOM 2347 C C . ASN A 1 287 ? 15.559 2.741 -18.047 1.00 84.94 287 ASN A C 1
ATOM 2349 O O . ASN A 1 287 ? 15.469 2.084 -17.011 1.00 84.94 287 ASN A O 1
ATOM 2353 N N . ALA A 1 288 ? 15.588 2.163 -19.251 1.00 86.94 288 ALA A N 1
ATOM 2354 C CA . ALA A 1 288 ? 15.471 0.715 -19.463 1.00 86.94 288 ALA A CA 1
ATOM 2355 C C . ALA A 1 288 ? 16.488 -0.115 -18.664 1.00 86.94 288 ALA A C 1
ATOM 2357 O O . ALA A 1 288 ? 16.157 -1.195 -18.166 1.00 86.94 288 ALA A O 1
ATOM 2358 N N . LYS A 1 289 ? 17.685 0.438 -18.418 1.00 87.56 289 LYS A N 1
ATOM 2359 C CA . LYS A 1 289 ? 18.729 -0.177 -17.581 1.00 87.56 289 LYS A CA 1
ATOM 2360 C C . LYS A 1 289 ? 18.280 -0.424 -16.139 1.00 87.56 289 LYS A C 1
ATOM 2362 O O . LYS A 1 289 ? 18.902 -1.225 -15.447 1.00 87.56 289 LYS A O 1
ATOM 2367 N N . LEU A 1 290 ? 17.207 0.223 -15.679 1.00 84.31 290 LEU A N 1
ATOM 2368 C CA . LEU A 1 290 ? 16.569 -0.070 -14.398 1.00 84.31 290 LEU A CA 1
ATOM 2369 C C . LEU A 1 290 ? 16.124 -1.531 -14.305 1.00 84.31 290 LEU A C 1
ATOM 2371 O O . LEU A 1 290 ? 16.278 -2.169 -13.264 1.00 84.31 290 LEU A O 1
ATOM 2375 N N . PHE A 1 291 ? 15.555 -2.039 -15.395 1.00 89.69 291 PHE A N 1
ATOM 2376 C CA . PHE A 1 291 ? 15.006 -3.385 -15.463 1.00 89.69 291 PHE A CA 1
ATOM 2377 C C . PHE A 1 291 ? 16.039 -4.414 -15.924 1.00 89.69 291 PHE A C 1
ATOM 2379 O O . PHE A 1 291 ? 15.747 -5.613 -15.917 1.00 89.69 291 PHE A O 1
ATOM 2386 N N . ALA A 1 292 ? 17.262 -3.985 -16.252 1.00 88.81 292 ALA A N 1
ATOM 2387 C CA . ALA A 1 292 ? 18.364 -4.905 -16.472 1.00 88.81 292 ALA A CA 1
ATOM 2388 C C . ALA A 1 292 ? 18.547 -5.782 -15.219 1.00 88.81 292 ALA A C 1
ATOM 2390 O O . ALA A 1 292 ? 18.706 -5.288 -14.098 1.00 88.81 292 ALA A O 1
ATOM 2391 N N . ASN A 1 293 ? 18.482 -7.098 -15.422 1.00 86.75 293 ASN A N 1
ATOM 2392 C CA . ASN A 1 293 ? 18.540 -8.130 -14.381 1.00 86.75 293 ASN A CA 1
ATOM 2393 C C . ASN A 1 293 ? 17.377 -8.096 -13.367 1.00 86.75 293 ASN A C 1
ATOM 2395 O O . ASN A 1 293 ? 17.494 -8.629 -12.266 1.00 86.75 293 ASN A O 1
ATOM 2399 N N . CYS A 1 294 ? 16.219 -7.522 -13.717 1.00 88.94 294 CYS A N 1
ATOM 2400 C CA . CYS A 1 294 ? 15.053 -7.499 -12.821 1.00 88.94 294 CYS A CA 1
ATOM 2401 C C . CYS A 1 294 ? 14.590 -8.900 -12.373 1.00 88.94 294 CYS A C 1
ATOM 2403 O O . CYS A 1 294 ? 14.076 -9.038 -11.266 1.00 88.94 294 CYS A O 1
ATOM 2405 N N . ALA A 1 295 ? 14.827 -9.938 -13.181 1.00 89.88 295 ALA A N 1
ATOM 2406 C CA . ALA A 1 295 ? 14.545 -11.330 -12.834 1.00 89.88 295 ALA A CA 1
ATOM 2407 C C . ALA A 1 295 ? 15.361 -11.830 -11.627 1.00 89.88 295 ALA A C 1
ATOM 2409 O O . ALA A 1 295 ? 14.818 -12.512 -10.760 1.00 89.88 295 ALA A O 1
ATOM 2410 N N . GLU A 1 296 ? 16.641 -11.456 -11.554 1.00 91.44 296 GLU A N 1
ATOM 2411 C CA . GLU A 1 296 ? 17.539 -11.791 -10.442 1.00 91.44 296 GLU A CA 1
ATOM 2412 C C . GLU A 1 296 ? 17.144 -11.019 -9.177 1.00 91.44 296 GLU A C 1
ATOM 2414 O O . GLU A 1 296 ? 17.136 -11.550 -8.068 1.00 91.44 296 GLU A O 1
ATOM 2419 N N . HIS A 1 297 ? 16.770 -9.754 -9.352 1.00 91.12 297 HIS A N 1
ATOM 2420 C CA . HIS A 1 297 ? 16.504 -8.835 -8.252 1.00 91.12 297 HIS A CA 1
ATOM 2421 C C . HIS A 1 297 ? 15.110 -8.993 -7.636 1.00 91.12 297 HIS A C 1
ATOM 2423 O O . HIS A 1 297 ? 14.951 -8.873 -6.419 1.00 91.12 297 HIS A O 1
ATOM 2429 N N . TRP A 1 298 ? 14.095 -9.286 -8.451 1.00 94.69 298 TRP A N 1
ATOM 2430 C CA . TRP A 1 298 ? 12.704 -9.416 -8.010 1.00 94.69 298 TRP A CA 1
ATOM 2431 C C . TRP A 1 298 ? 12.056 -10.719 -8.498 1.00 94.69 298 TRP A C 1
ATOM 2433 O O . TRP A 1 298 ? 11.016 -10.696 -9.164 1.00 94.69 298 TRP A O 1
ATOM 2443 N N . PRO A 1 299 ? 12.598 -11.886 -8.106 1.00 95.75 299 PRO A N 1
ATOM 2444 C CA . PRO A 1 299 ? 12.110 -13.185 -8.574 1.00 95.75 299 PRO A CA 1
ATOM 2445 C C . PRO A 1 299 ? 10.662 -13.484 -8.147 1.00 95.75 299 PRO A C 1
ATOM 2447 O O . PRO A 1 299 ? 10.024 -14.383 -8.687 1.00 95.75 299 PRO A O 1
ATOM 2450 N N . ARG A 1 300 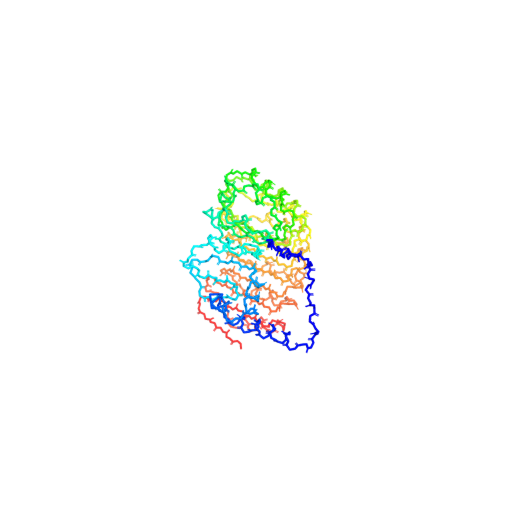? 10.127 -12.746 -7.164 1.00 97.12 300 ARG A N 1
ATOM 2451 C CA . ARG A 1 300 ? 8.782 -12.926 -6.591 1.00 97.12 300 ARG A CA 1
ATOM 2452 C C . ARG A 1 300 ? 7.792 -11.824 -6.977 1.00 97.12 300 ARG A C 1
ATOM 2454 O O . ARG A 1 300 ? 6.697 -11.771 -6.413 1.00 97.12 300 ARG A O 1
ATOM 2461 N N . LEU A 1 301 ? 8.156 -10.935 -7.902 1.00 97.75 301 LEU A N 1
ATOM 2462 C CA . LEU A 1 301 ? 7.306 -9.810 -8.277 1.00 97.75 301 LEU A CA 1
ATOM 2463 C C . LEU A 1 301 ? 6.076 -10.300 -9.045 1.00 97.75 301 LEU A C 1
ATOM 2465 O O . LEU A 1 301 ? 6.195 -10.800 -10.156 1.00 97.75 301 LEU A O 1
ATOM 2469 N N . HIS A 1 302 ? 4.893 -10.155 -8.449 1.00 98.06 302 HIS A N 1
ATOM 2470 C CA . HIS A 1 302 ? 3.618 -10.566 -9.044 1.00 98.06 302 HIS A CA 1
ATOM 2471 C C . HIS A 1 302 ? 2.889 -9.404 -9.716 1.00 98.06 302 HIS A C 1
ATOM 2473 O O . HIS A 1 302 ? 2.191 -9.610 -10.709 1.00 98.06 302 HIS A O 1
ATOM 2479 N N . TYR A 1 303 ? 3.022 -8.206 -9.151 1.00 98.19 303 TYR A N 1
ATOM 2480 C CA . TYR A 1 303 ? 2.341 -7.002 -9.598 1.00 98.19 303 TYR A CA 1
ATOM 2481 C C . TYR A 1 303 ? 3.354 -5.891 -9.832 1.00 98.19 303 TYR A C 1
ATOM 2483 O O . TYR A 1 303 ? 4.090 -5.519 -8.913 1.00 98.19 303 TYR A O 1
ATOM 2491 N N . LEU A 1 304 ? 3.338 -5.336 -11.037 1.00 96.94 304 LEU A N 1
ATOM 2492 C CA . LEU A 1 304 ? 4.133 -4.176 -11.397 1.00 96.94 304 LEU A CA 1
ATOM 2493 C C . LEU A 1 304 ? 3.228 -3.118 -12.025 1.00 96.94 304 LEU A C 1
ATOM 2495 O O . LEU A 1 304 ? 2.570 -3.373 -13.031 1.00 96.94 304 LEU A O 1
ATOM 2499 N N . LEU A 1 305 ? 3.197 -1.932 -11.422 1.00 96.00 305 LEU A N 1
ATOM 2500 C CA . LEU A 1 305 ? 2.625 -0.741 -12.038 1.00 96.00 305 LEU A CA 1
ATOM 2501 C C . LEU A 1 305 ? 3.752 0.222 -12.350 1.00 96.00 305 LEU A C 1
ATOM 2503 O O . LEU A 1 305 ? 4.486 0.626 -11.449 1.00 96.00 305 LEU A O 1
ATOM 2507 N N . ILE A 1 306 ? 3.841 0.609 -13.611 1.00 93.94 306 ILE A N 1
ATOM 2508 C CA . ILE A 1 306 ? 4.755 1.625 -14.092 1.00 93.94 306 ILE A CA 1
ATOM 2509 C C . ILE A 1 306 ? 3.916 2.775 -14.622 1.00 93.94 306 ILE A C 1
ATOM 2511 O O . ILE A 1 306 ? 3.100 2.600 -15.523 1.00 93.94 306 ILE A O 1
ATOM 2515 N N . PHE A 1 307 ? 4.131 3.946 -14.048 1.00 91.44 307 PHE A N 1
ATOM 2516 C CA . PHE A 1 307 ? 3.603 5.202 -14.533 1.00 91.44 307 PHE A CA 1
ATOM 2517 C C . PHE A 1 307 ? 4.794 6.073 -14.931 1.00 91.44 307 PHE A C 1
ATOM 2519 O O . PHE A 1 307 ? 5.571 6.458 -14.058 1.00 91.44 307 PHE A O 1
ATOM 2526 N N . THR A 1 308 ? 4.971 6.321 -16.229 1.00 86.38 308 THR A N 1
ATOM 2527 C CA . THR A 1 308 ? 6.110 7.080 -16.777 1.00 86.38 308 THR A CA 1
ATOM 2528 C C . THR A 1 308 ? 5.816 7.624 -18.170 1.00 86.38 308 THR A C 1
ATOM 2530 O O . THR A 1 308 ? 4.901 7.129 -18.815 1.00 86.38 308 THR A O 1
ATOM 2533 N N . SER A 1 309 ? 6.549 8.630 -18.653 1.00 80.25 309 SER A N 1
ATOM 2534 C CA . SER A 1 309 ? 6.361 9.151 -20.015 1.00 80.25 309 SER A CA 1
ATOM 2535 C C . SER A 1 309 ? 7.069 8.332 -21.107 1.00 80.25 309 SER A C 1
ATOM 2537 O O . SER A 1 309 ? 6.662 8.407 -22.259 1.00 80.25 309 SER A O 1
ATOM 2539 N N . ASP A 1 310 ? 8.084 7.523 -20.782 1.00 84.88 310 ASP A N 1
ATOM 2540 C CA . ASP A 1 310 ? 9.062 7.000 -21.756 1.00 84.88 310 ASP A CA 1
ATOM 2541 C C . ASP A 1 310 ? 9.296 5.476 -21.677 1.00 84.88 310 ASP A C 1
ATOM 2543 O O . ASP A 1 310 ? 10.425 4.987 -21.689 1.00 84.88 310 ASP A O 1
ATOM 2547 N N . THR A 1 311 ? 8.230 4.667 -21.650 1.00 89.31 311 THR A N 1
ATOM 2548 C CA . THR A 1 311 ? 8.413 3.201 -21.720 1.00 89.31 311 THR A CA 1
ATOM 2549 C C . THR A 1 311 ? 8.911 2.777 -23.109 1.00 89.31 311 THR A C 1
ATOM 2551 O O . THR A 1 311 ? 8.177 2.884 -24.090 1.00 89.31 311 THR A O 1
ATOM 2554 N N . THR A 1 312 ? 10.139 2.255 -23.191 1.00 92.19 312 THR A N 1
ATOM 2555 C CA . THR A 1 312 ? 10.764 1.788 -24.442 1.00 92.19 312 THR A CA 1
ATOM 2556 C C . THR A 1 312 ? 10.589 0.281 -24.671 1.00 92.19 312 THR A C 1
ATOM 2558 O O . THR A 1 312 ? 10.259 -0.478 -23.755 1.00 92.19 312 THR A O 1
ATOM 2561 N N . ARG A 1 313 ? 10.865 -0.189 -25.897 1.00 94.06 313 ARG A N 1
ATOM 2562 C CA . ARG A 1 313 ? 10.893 -1.626 -26.239 1.00 94.06 313 ARG A CA 1
ATOM 2563 C C . ARG A 1 313 ? 11.900 -2.411 -25.391 1.00 94.06 313 ARG A C 1
ATOM 2565 O O . ARG A 1 313 ? 11.632 -3.539 -24.984 1.00 94.06 313 ARG A O 1
ATOM 2572 N N . GLU A 1 314 ? 13.043 -1.800 -25.080 1.00 94.12 314 GLU A N 1
ATOM 2573 C CA . GLU A 1 314 ? 14.067 -2.394 -24.216 1.00 94.12 314 GLU A CA 1
ATOM 2574 C C . GLU A 1 314 ? 13.529 -2.638 -22.794 1.00 94.12 314 GLU A C 1
ATOM 2576 O O . GLU A 1 314 ? 13.748 -3.716 -22.236 1.00 94.12 314 GLU A O 1
ATOM 2581 N N . CYS A 1 315 ? 12.735 -1.704 -22.242 1.00 92.69 315 CYS A N 1
ATOM 2582 C CA . CYS A 1 315 ? 12.034 -1.919 -20.972 1.00 92.69 315 CYS A CA 1
ATOM 2583 C C . CYS A 1 315 ? 11.162 -3.180 -21.031 1.00 92.69 315 CYS A C 1
ATOM 2585 O O . CYS A 1 315 ? 11.263 -4.027 -20.145 1.00 92.69 315 CYS A O 1
ATOM 2587 N N . LEU A 1 316 ? 10.338 -3.339 -22.075 1.00 94.88 316 LEU A N 1
ATOM 2588 C CA . LEU A 1 316 ? 9.460 -4.508 -22.215 1.00 94.88 316 LEU A CA 1
ATOM 2589 C C . LEU A 1 316 ? 10.252 -5.817 -22.325 1.00 94.88 316 LEU A C 1
ATOM 2591 O O . LEU A 1 316 ? 9.921 -6.791 -21.648 1.00 94.88 316 LEU A O 1
ATOM 2595 N N . SER A 1 317 ? 11.337 -5.822 -23.104 1.00 95.62 317 SER A N 1
ATOM 2596 C CA . SER A 1 317 ? 12.229 -6.981 -23.232 1.00 95.62 317 SER A CA 1
ATOM 2597 C C . SER A 1 317 ? 12.793 -7.416 -21.877 1.00 95.62 317 SER A C 1
ATOM 2599 O O . SER A 1 317 ? 12.813 -8.608 -21.564 1.00 95.62 317 SER A O 1
ATOM 2601 N N . HIS A 1 318 ? 13.184 -6.473 -21.019 1.00 95.50 318 HIS A N 1
ATOM 2602 C CA . HIS A 1 318 ? 13.622 -6.792 -19.663 1.00 95.50 318 HIS A CA 1
ATOM 2603 C C . HIS A 1 318 ? 12.486 -7.286 -18.765 1.00 95.50 318 HIS A C 1
ATOM 2605 O O . HIS A 1 318 ? 12.657 -8.297 -18.084 1.00 95.50 318 HIS A O 1
ATOM 2611 N N . LEU A 1 319 ? 11.329 -6.619 -18.781 1.00 95.62 319 LEU A N 1
ATOM 2612 C CA . LEU A 1 319 ? 10.168 -6.998 -17.969 1.00 95.62 319 LEU A CA 1
ATOM 2613 C C . LEU A 1 319 ? 9.643 -8.395 -18.306 1.00 95.62 319 LEU A C 1
ATOM 2615 O O . LEU A 1 319 ? 9.196 -9.100 -17.403 1.00 95.62 319 LEU A O 1
ATOM 2619 N N . SER A 1 320 ? 9.768 -8.818 -19.568 1.00 96.25 320 SER A N 1
ATOM 2620 C CA . SER A 1 320 ? 9.384 -10.162 -20.011 1.00 96.25 320 SER A CA 1
ATOM 2621 C C . SER A 1 320 ? 10.133 -11.286 -19.286 1.00 96.25 320 SER A C 1
ATOM 2623 O O . SER A 1 320 ? 9.661 -12.414 -19.202 1.00 96.25 320 SER A O 1
ATOM 2625 N N . ARG A 1 321 ? 11.293 -10.971 -18.693 1.00 96.50 321 ARG A N 1
ATOM 2626 C CA . ARG A 1 321 ? 12.129 -11.932 -17.965 1.00 96.50 321 ARG A CA 1
ATOM 2627 C C . ARG A 1 321 ? 11.672 -12.154 -16.524 1.00 96.50 321 ARG A C 1
ATOM 2629 O O . ARG A 1 321 ? 12.247 -12.999 -15.843 1.00 96.50 321 ARG A O 1
ATOM 2636 N N . LEU A 1 322 ? 10.690 -11.401 -16.019 1.00 96.81 322 LEU A N 1
ATOM 2637 C CA . LEU A 1 322 ? 10.227 -11.527 -14.636 1.00 96.81 322 LEU A CA 1
ATOM 2638 C C . LEU A 1 322 ? 9.456 -12.845 -14.434 1.00 96.81 322 LEU A C 1
ATOM 2640 O O . LEU A 1 322 ? 8.317 -12.974 -14.887 1.00 96.81 322 LEU A O 1
ATOM 2644 N N . PRO A 1 323 ? 10.007 -13.815 -13.680 1.00 96.50 323 PRO A N 1
ATOM 2645 C CA . PRO A 1 323 ? 9.531 -15.198 -13.710 1.00 96.50 323 PRO A CA 1
ATOM 2646 C C . PRO A 1 323 ? 8.202 -15.420 -12.981 1.00 96.50 323 PRO A C 1
ATOM 2648 O O . PRO A 1 323 ? 7.630 -16.509 -13.069 1.00 96.50 323 PRO A O 1
ATOM 2651 N N . ALA A 1 324 ? 7.727 -14.440 -12.211 1.00 97.38 324 ALA A N 1
ATOM 2652 C CA . ALA A 1 324 ? 6.517 -14.535 -11.400 1.00 97.38 324 ALA A CA 1
ATOM 2653 C C . ALA A 1 324 ? 5.478 -13.451 -11.730 1.00 97.38 324 ALA A C 1
ATOM 2655 O O . ALA A 1 324 ? 4.435 -13.404 -11.074 1.00 97.38 324 ALA A O 1
ATOM 2656 N N . LEU A 1 325 ? 5.730 -12.599 -12.729 1.00 98.06 325 LEU A N 1
ATOM 2657 C CA . LEU A 1 325 ? 4.864 -11.462 -13.024 1.00 98.06 325 LEU A CA 1
ATOM 2658 C C . LEU A 1 325 ? 3.497 -11.941 -13.524 1.00 98.06 325 LEU A C 1
ATOM 2660 O O . LEU A 1 325 ? 3.400 -12.656 -14.514 1.00 98.06 325 LEU A O 1
ATOM 2664 N N . LYS A 1 326 ? 2.437 -11.545 -12.812 1.00 97.94 326 LYS A N 1
ATOM 2665 C CA . LYS A 1 326 ? 1.042 -11.910 -13.113 1.00 97.94 326 LYS A CA 1
ATOM 2666 C C . LYS A 1 326 ? 0.232 -10.735 -13.628 1.00 97.94 326 LYS A C 1
ATOM 2668 O O . LYS A 1 326 ? -0.697 -10.942 -14.403 1.00 97.94 326 LYS A O 1
ATOM 2673 N N . LYS A 1 327 ? 0.547 -9.521 -13.177 1.00 97.75 327 LYS A N 1
ATOM 2674 C CA . LYS A 1 327 ? -0.140 -8.302 -13.593 1.00 97.75 327 LYS A CA 1
ATOM 2675 C C . LYS A 1 327 ? 0.863 -7.193 -13.867 1.00 97.75 327 LYS A C 1
ATOM 2677 O O . LYS A 1 327 ? 1.641 -6.835 -12.980 1.00 97.75 327 LYS A O 1
ATOM 2682 N N . LEU A 1 328 ? 0.794 -6.646 -15.073 1.00 96.69 328 LEU A N 1
ATOM 2683 C CA . LEU A 1 328 ? 1.573 -5.498 -15.507 1.00 96.69 328 LEU A CA 1
ATOM 2684 C C . LEU A 1 328 ? 0.620 -4.372 -15.896 1.00 96.69 328 LEU A C 1
ATOM 2686 O O . LEU A 1 328 ? -0.273 -4.556 -16.719 1.00 96.69 328 LEU A O 1
ATOM 2690 N N . VAL A 1 329 ? 0.814 -3.204 -15.295 1.00 95.50 329 VAL A N 1
ATOM 2691 C CA . VAL A 1 329 ? 0.073 -1.992 -15.632 1.00 95.50 329 VAL A CA 1
ATOM 2692 C C . VAL A 1 329 ? 1.072 -0.960 -16.131 1.00 95.50 329 VAL A C 1
ATOM 2694 O O . VAL A 1 329 ? 1.919 -0.508 -15.363 1.00 95.50 329 VAL A O 1
ATOM 2697 N N . LEU A 1 330 ? 0.967 -0.596 -17.403 1.00 93.75 330 LEU A N 1
ATOM 2698 C CA . LEU A 1 330 ? 1.750 0.459 -18.033 1.00 93.75 330 LEU A CA 1
ATOM 2699 C C . LEU A 1 330 ? 0.833 1.662 -18.234 1.00 93.75 330 LEU A C 1
ATOM 2701 O O . LEU A 1 330 ? -0.153 1.587 -18.964 1.00 93.75 330 LEU A O 1
ATOM 2705 N N . GLN A 1 331 ? 1.128 2.759 -17.551 1.00 91.75 331 GLN A N 1
ATOM 2706 C CA . GLN A 1 331 ? 0.411 4.018 -17.700 1.00 91.75 331 GLN A CA 1
ATOM 2707 C C . GLN A 1 331 ? 1.388 5.047 -18.248 1.00 91.75 331 GLN A C 1
ATOM 2709 O O . GLN A 1 331 ? 2.403 5.329 -17.610 1.00 91.75 331 GLN A O 1
ATOM 2714 N N . SER A 1 332 ? 1.084 5.588 -19.424 1.00 85.69 332 SER A N 1
ATOM 2715 C CA . SER A 1 332 ? 1.913 6.622 -20.031 1.00 85.69 332 SER A CA 1
ATOM 2716 C C . SER A 1 332 ? 1.186 7.949 -20.084 1.00 85.69 332 SER A C 1
ATOM 2718 O O . SER A 1 332 ? 0.005 7.996 -20.425 1.00 85.69 332 SER A O 1
ATOM 2720 N N . ARG A 1 333 ? 1.897 9.030 -19.745 1.00 78.12 333 ARG A N 1
ATOM 2721 C CA . ARG A 1 333 ? 1.394 10.400 -19.945 1.00 78.12 333 ARG A CA 1
ATOM 2722 C C . ARG A 1 333 ? 1.457 10.826 -21.407 1.00 78.12 333 ARG A C 1
ATOM 2724 O O . ARG A 1 333 ? 0.663 11.656 -21.828 1.00 78.12 333 ARG A O 1
ATOM 2731 N N . GLU A 1 334 ? 2.397 10.261 -22.151 1.00 79.81 334 GLU A N 1
ATOM 2732 C CA . GLU A 1 334 ? 2.685 10.618 -23.536 1.00 79.81 334 GLU A CA 1
ATOM 2733 C C . GLU A 1 334 ? 2.425 9.422 -24.455 1.00 79.81 334 GLU A C 1
ATOM 2735 O O . GLU A 1 334 ? 2.323 8.273 -24.006 1.00 79.81 334 GLU A O 1
ATOM 2740 N N . THR A 1 335 ? 2.293 9.680 -25.756 1.00 66.12 335 THR A N 1
ATOM 2741 C CA . THR A 1 335 ? 2.120 8.629 -26.760 1.00 66.12 335 THR A CA 1
ATOM 2742 C C . THR A 1 335 ? 3.356 7.734 -26.778 1.00 66.12 335 THR A C 1
ATOM 2744 O O . THR A 1 335 ? 4.396 8.097 -27.323 1.00 66.12 335 THR A O 1
ATOM 2747 N N . THR A 1 336 ? 3.254 6.549 -26.174 1.00 68.81 336 THR A N 1
ATOM 2748 C CA . THR A 1 336 ? 4.312 5.536 -26.237 1.00 68.81 336 THR A CA 1
ATOM 2749 C C . THR A 1 336 ? 4.539 5.137 -27.690 1.00 68.81 336 THR A C 1
ATOM 2751 O O . THR A 1 336 ? 3.581 4.722 -28.340 1.00 68.81 336 THR A O 1
ATOM 2754 N N . GLN A 1 337 ? 5.785 5.135 -28.163 1.00 82.50 337 GLN A N 1
ATOM 2755 C CA . GLN A 1 337 ? 6.158 4.597 -29.484 1.00 82.50 337 GLN A CA 1
ATOM 2756 C C . GLN A 1 337 ? 6.118 3.053 -29.554 1.00 82.50 337 GLN A C 1
ATOM 2758 O O . GLN A 1 337 ? 6.718 2.448 -30.435 1.00 82.50 337 GLN A O 1
ATOM 2763 N N . LEU A 1 338 ? 5.446 2.396 -28.607 1.00 89.69 338 LEU A N 1
ATOM 2764 C CA . LEU A 1 338 ? 5.337 0.941 -28.560 1.00 89.69 338 LEU A CA 1
ATOM 2765 C C . LEU A 1 338 ? 4.307 0.467 -29.587 1.00 89.69 338 LEU A C 1
ATOM 2767 O O . LEU A 1 338 ? 3.162 0.922 -29.584 1.00 89.69 338 LEU A O 1
ATOM 2771 N N . SER A 1 339 ? 4.703 -0.459 -30.446 1.00 92.31 339 SER A N 1
ATOM 2772 C CA . SER A 1 339 ? 3.817 -1.101 -31.414 1.00 92.31 339 SER A CA 1
ATOM 2773 C C . SER A 1 339 ? 3.056 -2.268 -30.778 1.00 92.31 339 SER A C 1
ATOM 2775 O O . SER A 1 339 ? 3.457 -2.794 -29.739 1.00 92.31 339 SER A O 1
ATOM 2777 N N . ASP A 1 340 ? 1.978 -2.722 -31.418 1.00 92.75 340 ASP A N 1
ATOM 2778 C CA . ASP A 1 340 ? 1.255 -3.925 -30.979 1.00 92.75 340 ASP A CA 1
ATOM 2779 C C . ASP A 1 340 ? 2.159 -5.173 -31.010 1.00 92.75 340 ASP A C 1
ATOM 2781 O O . ASP A 1 340 ? 2.080 -6.032 -30.130 1.00 92.75 340 ASP A O 1
ATOM 2785 N N . ASN A 1 341 ? 3.116 -5.216 -31.945 1.00 94.88 341 ASN A N 1
ATOM 2786 C CA . ASN A 1 341 ? 4.132 -6.267 -32.024 1.00 94.88 341 ASN A CA 1
ATOM 2787 C C . ASN A 1 341 ? 5.025 -6.326 -30.777 1.00 94.88 341 ASN A C 1
ATOM 2789 O O . ASN A 1 341 ? 5.416 -7.417 -30.364 1.00 94.88 341 ASN A O 1
ATOM 2793 N N . ASP A 1 342 ? 5.318 -5.188 -30.142 1.00 95.31 342 ASP A N 1
ATOM 2794 C CA . ASP A 1 342 ? 6.127 -5.162 -28.919 1.00 95.31 342 ASP A CA 1
ATOM 2795 C C . ASP A 1 342 ? 5.380 -5.786 -27.730 1.00 95.31 342 ASP A C 1
ATOM 2797 O O . ASP A 1 342 ? 5.987 -6.458 -26.893 1.00 95.31 342 ASP A O 1
ATOM 2801 N N . PHE A 1 343 ? 4.056 -5.615 -27.661 1.00 94.50 343 PHE A N 1
ATOM 2802 C CA . PHE A 1 343 ? 3.240 -6.266 -26.633 1.00 94.50 343 PHE A CA 1
ATOM 2803 C C . PHE A 1 343 ? 3.025 -7.748 -26.923 1.00 94.50 343 PHE A C 1
ATOM 2805 O O . PHE A 1 343 ? 3.053 -8.548 -25.990 1.00 94.50 343 PHE A O 1
ATOM 2812 N N . ASN A 1 344 ? 2.879 -8.132 -28.191 1.00 94.38 344 ASN A N 1
ATOM 2813 C CA . ASN A 1 344 ? 2.819 -9.541 -28.581 1.00 94.38 344 ASN A CA 1
ATOM 2814 C C . ASN A 1 344 ? 4.125 -10.274 -28.226 1.00 94.38 344 ASN A C 1
ATOM 2816 O O . ASN A 1 344 ? 4.087 -11.380 -27.683 1.00 94.38 344 ASN A O 1
ATOM 2820 N N . ASP A 1 345 ? 5.281 -9.639 -28.445 1.00 96.12 345 ASP A N 1
ATOM 2821 C CA . ASP A 1 345 ? 6.584 -10.173 -28.025 1.00 96.12 345 ASP A CA 1
ATOM 2822 C C . ASP A 1 345 ? 6.701 -10.265 -26.491 1.00 96.12 345 ASP A C 1
ATOM 2824 O O . ASP A 1 345 ? 7.177 -11.266 -25.957 1.00 96.12 345 ASP A O 1
ATOM 2828 N N . LEU A 1 346 ? 6.195 -9.272 -25.750 1.00 96.12 346 LEU A N 1
ATOM 2829 C CA . LEU A 1 346 ? 6.127 -9.332 -24.286 1.00 96.12 346 LEU A CA 1
ATOM 2830 C C . LEU A 1 346 ? 5.261 -10.504 -23.797 1.00 96.12 346 LEU A C 1
ATOM 2832 O O . LEU A 1 346 ? 5.664 -11.215 -22.874 1.00 96.12 346 LEU A O 1
ATOM 2836 N N . LEU A 1 347 ? 4.075 -10.686 -24.383 1.00 96.31 347 LEU A N 1
ATOM 2837 C CA . LEU A 1 347 ? 3.108 -11.712 -23.994 1.00 96.31 347 LEU A CA 1
ATOM 2838 C C . LEU A 1 347 ? 3.629 -13.121 -24.293 1.00 96.31 347 LEU A C 1
ATOM 2840 O O . LEU A 1 347 ? 3.541 -13.986 -23.424 1.00 96.31 347 LEU A O 1
ATOM 2844 N N . SER A 1 348 ? 4.243 -13.337 -25.461 1.00 96.75 348 SER A N 1
ATOM 2845 C CA . SER A 1 348 ? 4.815 -14.641 -25.831 1.00 96.75 348 SER A CA 1
ATOM 2846 C C . SER A 1 348 ? 5.949 -15.074 -24.893 1.00 96.75 348 SER A C 1
ATOM 2848 O O . SER A 1 348 ? 6.087 -16.256 -24.579 1.00 96.75 348 SER A O 1
ATOM 2850 N N . ARG A 1 349 ? 6.721 -14.113 -24.374 1.00 96.81 349 ARG A N 1
ATOM 2851 C CA . ARG A 1 349 ? 7.829 -14.352 -23.435 1.00 96.81 349 ARG A CA 1
ATOM 2852 C C . ARG A 1 349 ? 7.404 -14.419 -21.967 1.00 96.81 349 ARG A C 1
ATOM 2854 O O . ARG A 1 349 ? 8.196 -14.853 -21.133 1.00 96.81 349 ARG A O 1
ATOM 2861 N N . SER A 1 350 ? 6.175 -14.017 -21.639 1.00 96.56 350 SER A N 1
ATOM 2862 C CA . SER A 1 350 ? 5.685 -13.884 -20.258 1.00 96.56 350 SER A CA 1
ATOM 2863 C C . SER A 1 350 ? 4.507 -14.825 -19.971 1.00 96.56 350 SER A C 1
ATOM 2865 O O . SER A 1 350 ? 3.406 -14.355 -19.682 1.00 96.56 350 SER A O 1
ATOM 2867 N N . PRO A 1 351 ? 4.698 -16.158 -19.956 1.00 94.94 351 PRO A N 1
ATOM 2868 C CA . PRO A 1 351 ? 3.593 -17.124 -19.893 1.00 94.94 351 PRO A CA 1
ATOM 2869 C C . PRO A 1 351 ? 2.753 -17.051 -18.606 1.00 94.94 351 PRO A C 1
ATOM 2871 O O . PRO A 1 351 ? 1.653 -17.592 -18.541 1.00 94.94 351 PRO A O 1
ATOM 2874 N N . LYS A 1 352 ? 3.255 -16.401 -17.546 1.00 97.00 352 LYS A N 1
ATOM 2875 C CA . LYS A 1 352 ? 2.521 -16.214 -16.282 1.00 97.00 352 LYS A CA 1
ATOM 2876 C C . LYS A 1 352 ? 1.741 -14.901 -16.205 1.00 97.00 352 LYS A C 1
ATOM 2878 O O . LYS A 1 352 ? 1.004 -14.712 -15.231 1.00 97.00 352 LYS A O 1
ATOM 2883 N N . LEU A 1 353 ? 1.899 -14.010 -17.185 1.00 97.50 353 LEU A N 1
ATOM 2884 C CA . LEU A 1 353 ? 1.222 -12.722 -17.217 1.00 97.50 353 LEU A CA 1
ATOM 2885 C C . LEU A 1 353 ? -0.260 -12.944 -17.536 1.00 97.50 353 LEU A C 1
ATOM 2887 O O . LEU A 1 353 ? -0.623 -13.318 -18.642 1.00 97.50 353 LEU A O 1
ATOM 2891 N N . LYS A 1 354 ? -1.122 -12.725 -16.542 1.00 96.75 354 LYS A N 1
ATOM 2892 C CA . LYS A 1 354 ? -2.578 -12.916 -16.651 1.00 96.75 354 LYS A CA 1
ATOM 2893 C C . LYS A 1 354 ? -3.324 -11.640 -17.015 1.00 96.75 354 LYS A C 1
ATOM 2895 O O . LYS A 1 354 ? -4.476 -11.689 -17.417 1.00 96.75 354 LYS A O 1
ATOM 2900 N N . SER A 1 355 ? -2.712 -10.488 -16.758 1.00 96.31 355 SER A N 1
ATOM 2901 C CA . SER A 1 355 ? -3.341 -9.187 -16.946 1.00 96.31 355 SER A CA 1
ATOM 2902 C C . SER A 1 355 ? -2.291 -8.184 -17.396 1.00 96.31 355 SER A C 1
ATOM 2904 O O . SER A 1 355 ? -1.333 -7.906 -16.670 1.00 96.31 355 SER A O 1
ATOM 2906 N N . LEU A 1 356 ? -2.497 -7.640 -18.590 1.00 95.38 356 LEU A N 1
ATOM 2907 C CA . LEU A 1 356 ? -1.755 -6.512 -19.123 1.00 95.38 356 LEU A CA 1
ATOM 2908 C C . LEU A 1 356 ? -2.735 -5.350 -19.272 1.00 95.38 356 LEU A C 1
ATOM 2910 O O . LEU A 1 356 ? -3.727 -5.455 -19.983 1.00 95.38 356 LEU A O 1
ATOM 2914 N N . THR A 1 357 ? -2.487 -4.251 -18.567 1.00 93.75 357 THR A N 1
ATOM 2915 C CA . THR A 1 357 ? -3.278 -3.026 -18.708 1.00 93.75 357 THR A CA 1
ATOM 2916 C C . THR A 1 357 ? -2.382 -1.942 -19.264 1.00 93.75 357 THR A C 1
ATOM 2918 O O . THR A 1 357 ? -1.417 -1.543 -18.614 1.00 93.75 357 THR A O 1
ATOM 2921 N N . ILE A 1 358 ? -2.722 -1.448 -20.448 1.00 90.31 358 ILE A N 1
ATOM 2922 C CA . ILE A 1 358 ? -2.021 -0.344 -21.090 1.00 90.31 358 ILE A CA 1
ATOM 2923 C C . ILE A 1 358 ? -2.978 0.839 -21.074 1.00 90.31 358 ILE A C 1
ATOM 2925 O O . ILE A 1 358 ? -3.945 0.875 -21.826 1.00 90.31 358 ILE A O 1
ATOM 2929 N N . ASN A 1 359 ? -2.724 1.796 -20.187 1.00 85.06 359 ASN A N 1
ATOM 2930 C CA . ASN A 1 359 ? -3.442 3.059 -20.193 1.00 85.06 359 ASN A CA 1
ATOM 2931 C C . ASN A 1 359 ? -2.604 4.057 -20.992 1.00 85.06 359 ASN A C 1
ATOM 2933 O O . ASN A 1 359 ? -1.781 4.793 -20.443 1.00 85.06 359 ASN A O 1
ATOM 2937 N N . ARG A 1 360 ? -2.768 4.004 -22.314 1.00 74.06 360 ARG A N 1
ATOM 2938 C CA . ARG A 1 360 ? -2.526 5.171 -23.164 1.00 74.06 360 ARG A CA 1
ATOM 2939 C C . ARG A 1 360 ? -3.643 6.147 -22.848 1.00 74.06 360 ARG A C 1
ATOM 2941 O O . ARG A 1 360 ? -4.729 5.696 -22.503 1.00 74.06 360 ARG A O 1
ATOM 2948 N N . SER A 1 361 ? -3.420 7.443 -22.972 1.00 54.22 361 SER A N 1
ATOM 2949 C CA . SER A 1 361 ? -4.521 8.392 -23.115 1.00 54.22 361 SER A CA 1
ATOM 2950 C C . SER A 1 361 ? -5.504 7.867 -24.185 1.00 54.22 361 SER A C 1
ATOM 2952 O O . SER A 1 361 ? -5.281 8.007 -25.379 1.00 54.22 361 SER A O 1
ATOM 2954 N N . ILE A 1 362 ? -6.541 7.172 -23.700 1.00 43.09 362 ILE A N 1
ATOM 2955 C CA . ILE A 1 362 ? -7.706 6.585 -24.368 1.00 43.09 362 ILE A CA 1
ATOM 2956 C C . ILE A 1 362 ? -7.384 5.581 -25.499 1.00 43.09 362 ILE A C 1
ATOM 2958 O O . ILE A 1 362 ? -7.325 5.950 -26.666 1.00 43.09 362 ILE A O 1
ATOM 2962 N N . LYS A 1 363 ? -7.247 4.290 -25.151 1.00 34.72 363 LYS A N 1
ATOM 2963 C CA . LYS A 1 363 ? -7.670 3.103 -25.944 1.00 34.72 363 LYS A CA 1
ATOM 2964 C C . LYS A 1 363 ? -7.515 1.844 -25.070 1.00 34.72 363 LYS A C 1
ATOM 2966 O O . LYS A 1 363 ? -6.396 1.414 -24.804 1.00 34.72 363 LYS A O 1
ATOM 2971 N N . CYS A 1 364 ? -8.622 1.287 -24.572 1.00 33.16 364 CYS A N 1
ATOM 2972 C CA . CYS A 1 364 ? -8.630 0.036 -23.801 1.00 33.16 364 CYS A CA 1
ATOM 2973 C C . CYS A 1 364 ? -8.685 -1.170 -24.748 1.00 33.16 364 CYS A C 1
ATOM 2975 O O . CYS A 1 364 ? -9.550 -1.211 -25.617 1.00 33.16 364 CYS A O 1
ATOM 2977 N N . TYR A 1 365 ? -7.817 -2.160 -24.534 1.00 37.94 365 TYR A N 1
ATOM 2978 C CA . TYR A 1 365 ? -7.860 -3.461 -25.205 1.00 37.94 365 TYR A CA 1
ATOM 2979 C C . TYR A 1 365 ? -8.232 -4.533 -24.170 1.00 37.94 365 TYR A C 1
ATOM 2981 O O . TYR A 1 365 ? -7.568 -4.643 -23.137 1.00 37.94 365 TYR A O 1
ATOM 2989 N N . SER A 1 366 ? -9.301 -5.290 -24.416 1.00 34.19 366 SER A N 1
ATOM 2990 C CA . SER A 1 366 ? -9.616 -6.523 -23.687 1.00 34.19 366 SER A CA 1
ATOM 2991 C C . SER A 1 366 ? -9.056 -7.705 -24.473 1.00 34.19 366 SER A C 1
ATOM 2993 O O . SER A 1 366 ? -9.275 -7.768 -25.682 1.00 34.19 366 SER A O 1
ATOM 2995 N N . LEU A 1 367 ? -8.317 -8.586 -23.795 1.00 38.28 367 LEU A N 1
ATOM 2996 C CA . LEU A 1 367 ? -7.856 -9.864 -24.348 1.00 38.28 367 LEU A CA 1
ATOM 2997 C C . LEU A 1 367 ? -9.019 -10.835 -24.540 1.00 38.28 367 LEU A C 1
ATOM 2999 O O . LEU A 1 367 ? -9.896 -10.850 -23.643 1.00 38.28 367 LEU A O 1
#

Organism: NCBI:txid1979941

Radius of gyration: 25.79 Å; Cα contacts (8 Å, |Δi|>4): 722; chains: 1; bounding box: 72×50×88 Å

Sequence (367 aa):
MAQQMKRKKTSKQWPQIYAKDSLDRFGDDLCELLLSYLTFEDRFRCECVSKQFRRKIFESVVDITFRDNCQHLCRIDCHFRSNPKKWIQEFGPLVTGISSFKASDKQSLTHCHRLSQLSVESLADVFDTTSGQLLAMNLKAFDVEYNAIENSVQLVSFFAGNQSLNTFAIYCNIRTEEWFHELTDQLSRLTQLRQLRLRLHLPNGENSLSESLRTIGLNCKQLKRLALNLKSNHKVFNGQTLDSLRCYRQLKQLNLTLYDTIAGKVLKPLKLCHRLTHLRLNLRTINAKLFANCAEHWPRLHYLLIFTSDTTRECLSHLSRLPALKKLVLQSRETTQLSDNDFNDLLSRSPKLKSLTINRSIKCYSL

Nearest PDB structures (foldseek):
  3ogk-assembly1_P  TM=4.062E-01  e=1.206E-07  Arabidopsis thaliana
  8fvu-assembly1_A  TM=4.874E-01  e=4.783E-07  Homo sapiens
  3a7b-assembly1_A  TM=5.231E-01  e=1.836E-04  Mus musculus
  8iai-assembly1_Y  TM=4.549E-01  e=9.702E-03  Sus scrofa
  4pki-assembly1_G  TM=4.623E-01  e=1.612E-01  Homo sapiens